Protein AF-A0A9D0BVN3-F1 (afdb_monomer_lite)

pLDDT: mean 89.33, std 8.72, range [52.81, 98.25]

Structure (mmCIF, N/CA/C/O backbone):
data_AF-A0A9D0BVN3-F1
#
_entry.id   AF-A0A9D0BVN3-F1
#
loop_
_atom_site.group_PDB
_atom_site.id
_atom_site.type_symbol
_atom_site.label_atom_id
_atom_site.label_alt_id
_atom_site.label_comp_id
_atom_site.label_asym_id
_atom_site.label_entity_id
_atom_site.label_seq_id
_atom_site.pdbx_PDB_ins_code
_atom_site.Cartn_x
_atom_site.Cartn_y
_atom_site.Cartn_z
_atom_site.occupancy
_atom_site.B_iso_or_equiv
_atom_site.auth_seq_id
_atom_site.auth_comp_id
_atom_site.auth_asym_id
_atom_site.auth_atom_id
_atom_site.pdbx_PDB_model_num
ATOM 1 N N . GLU A 1 1 ? -10.740 9.470 85.376 1.00 55.94 1 GLU A N 1
ATOM 2 C CA . GLU A 1 1 ? -10.694 10.191 84.085 1.00 55.94 1 GLU A CA 1
ATOM 3 C C . GLU A 1 1 ? -10.898 9.309 82.845 1.00 55.94 1 GLU A C 1
ATOM 5 O O . GLU A 1 1 ? -11.065 9.858 81.777 1.00 55.94 1 GLU A O 1
ATOM 10 N N . ASN A 1 2 ? -11.016 7.975 82.937 1.00 61.19 2 ASN A N 1
ATOM 11 C CA . ASN A 1 2 ? -10.852 7.119 81.746 1.00 61.19 2 ASN A CA 1
ATOM 12 C C . ASN A 1 2 ? -12.134 6.537 81.105 1.00 61.19 2 ASN A C 1
ATOM 14 O O . ASN A 1 2 ? -12.046 5.834 80.106 1.00 61.19 2 ASN A O 1
ATOM 18 N N . THR A 1 3 ? -13.324 6.759 81.672 1.00 63.78 3 THR A N 1
ATOM 19 C CA . THR A 1 3 ? -14.572 6.133 81.178 1.00 63.78 3 THR A CA 1
ATOM 20 C C . THR A 1 3 ? -15.315 6.996 80.159 1.00 63.78 3 THR A C 1
ATOM 22 O O . THR A 1 3 ? -15.829 6.462 79.182 1.00 63.78 3 THR A O 1
ATOM 25 N N . ASN A 1 4 ? -15.337 8.320 80.347 1.00 66.75 4 ASN A N 1
ATOM 26 C CA . ASN A 1 4 ? -15.983 9.238 79.403 1.00 66.75 4 ASN A CA 1
ATOM 27 C C . ASN A 1 4 ? -15.205 9.337 78.084 1.00 66.75 4 ASN A C 1
ATOM 29 O O . ASN A 1 4 ? -15.821 9.262 77.028 1.00 66.75 4 ASN A O 1
ATOM 33 N N . GLU A 1 5 ? -13.869 9.391 78.130 1.00 69.62 5 GLU A N 1
ATOM 34 C CA . GLU A 1 5 ? -13.033 9.377 76.918 1.00 69.62 5 GLU A CA 1
ATOM 35 C C . GLU A 1 5 ? -13.190 8.076 76.112 1.00 69.62 5 GLU A C 1
ATOM 37 O O . GLU A 1 5 ? -13.206 8.104 74.882 1.00 69.62 5 GLU A O 1
ATOM 42 N N . LEU A 1 6 ? -13.354 6.925 76.781 1.00 71.62 6 LEU A N 1
ATOM 43 C CA . LEU A 1 6 ? -13.579 5.641 76.106 1.00 71.62 6 LEU A CA 1
ATOM 44 C C . LEU A 1 6 ? -14.936 5.598 75.386 1.00 71.62 6 LEU A C 1
ATOM 46 O O . LEU A 1 6 ? -15.025 5.087 74.271 1.00 71.62 6 LEU A O 1
ATOM 50 N N . ILE A 1 7 ? -15.982 6.138 76.021 1.00 76.75 7 ILE A N 1
ATOM 51 C CA . ILE A 1 7 ? -17.339 6.211 75.461 1.00 76.75 7 ILE A CA 1
ATOM 52 C C . ILE A 1 7 ? -17.384 7.186 74.281 1.00 76.75 7 ILE A C 1
ATOM 54 O O . ILE A 1 7 ? -17.966 6.860 73.248 1.00 76.75 7 ILE A O 1
ATOM 58 N N . GLU A 1 8 ? -16.745 8.352 74.396 1.00 77.06 8 GLU A N 1
ATOM 59 C CA . GLU A 1 8 ? -16.645 9.315 73.293 1.00 77.06 8 GLU A CA 1
ATOM 60 C C . GLU A 1 8 ? -15.893 8.728 72.095 1.00 77.06 8 GLU A C 1
ATOM 62 O O . GLU A 1 8 ? -16.313 8.908 70.951 1.00 77.06 8 GLU A O 1
ATOM 67 N N . LYS A 1 9 ? -14.826 7.962 72.346 1.00 78.44 9 LYS A N 1
ATOM 68 C CA . LYS A 1 9 ? -14.052 7.299 71.293 1.00 78.44 9 LYS A CA 1
ATOM 69 C C . LYS A 1 9 ? -14.838 6.184 70.591 1.00 78.44 9 LYS A C 1
ATOM 71 O O . LYS A 1 9 ? -14.806 6.124 69.365 1.00 78.44 9 LYS A O 1
ATOM 76 N N . ASP A 1 10 ? -15.575 5.347 71.330 1.00 83.81 10 ASP A N 1
ATOM 77 C CA . ASP A 1 10 ? -16.449 4.302 70.754 1.00 83.81 10 ASP A CA 1
ATOM 78 C C . ASP A 1 10 ? -17.609 4.909 69.944 1.00 83.81 10 ASP A C 1
ATOM 80 O O . ASP A 1 10 ? -17.943 4.437 68.855 1.00 83.81 10 ASP A O 1
ATOM 84 N N . LEU A 1 11 ? -18.193 6.007 70.435 1.00 81.50 11 LEU A N 1
ATOM 85 C CA . LEU A 1 11 ? -19.254 6.732 69.736 1.00 81.50 11 LEU A CA 1
ATOM 86 C C . LEU A 1 11 ? -18.743 7.372 68.436 1.00 81.50 11 LEU A C 1
ATOM 88 O O . LEU A 1 11 ? -19.403 7.263 67.401 1.00 81.50 11 LEU A O 1
ATOM 92 N N . ALA A 1 12 ? -17.562 7.996 68.470 1.00 83.50 12 ALA A N 1
ATOM 93 C CA . ALA A 1 12 ? -16.921 8.580 67.293 1.00 83.50 12 ALA A CA 1
ATOM 94 C C . ALA A 1 12 ? -16.565 7.515 66.244 1.00 83.50 12 ALA A C 1
ATOM 96 O O . ALA A 1 12 ? -16.761 7.733 65.048 1.00 83.50 12 ALA A O 1
ATOM 97 N N . GLN A 1 13 ? -16.094 6.344 66.682 1.00 86.94 13 GLN A N 1
ATOM 98 C CA . GLN A 1 13 ? -15.769 5.228 65.796 1.00 86.94 13 GLN A CA 1
ATOM 99 C C . GLN A 1 13 ? -17.027 4.660 65.119 1.00 86.94 13 GLN A C 1
ATOM 101 O O . GLN A 1 13 ? -17.047 4.509 63.898 1.00 86.94 13 GLN A O 1
ATOM 106 N N . LYS A 1 14 ? -18.122 4.462 65.866 1.00 89.19 14 LYS A N 1
ATOM 107 C CA . LYS A 1 14 ? -19.423 4.070 65.291 1.00 89.19 14 LYS A CA 1
ATOM 108 C C . LYS A 1 14 ? -19.981 5.112 64.324 1.00 89.19 14 LYS A C 1
ATOM 110 O O . LYS A 1 14 ? -20.512 4.747 63.279 1.00 89.19 14 LYS A O 1
ATOM 115 N N . GLN A 1 15 ? -19.852 6.404 64.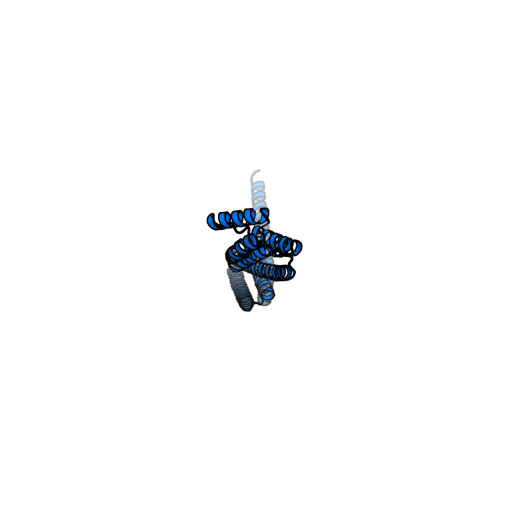634 1.00 83.88 15 GLN A N 1
ATOM 116 C CA . GLN A 1 15 ? -20.246 7.469 63.706 1.00 83.88 15 GLN A CA 1
ATOM 117 C C . GLN A 1 15 ? -19.427 7.426 62.412 1.00 83.88 15 GLN A C 1
ATOM 119 O O . GLN A 1 15 ? -20.004 7.537 61.332 1.00 83.88 15 GLN A O 1
ATOM 124 N N . GLN A 1 16 ? -18.109 7.225 62.495 1.00 85.19 16 GLN A N 1
ATOM 125 C CA . GLN A 1 16 ? -17.261 7.075 61.310 1.00 85.19 16 GLN A CA 1
ATOM 126 C C . GLN A 1 16 ? -17.648 5.854 60.471 1.00 85.19 16 GLN A C 1
ATOM 128 O O . GLN A 1 16 ? -17.709 5.960 59.247 1.00 85.19 16 GLN A O 1
ATOM 133 N N . GLU A 1 17 ? -17.953 4.719 61.101 1.00 90.12 17 GLU A N 1
ATOM 134 C CA . GLU A 1 17 ? -18.403 3.512 60.400 1.00 90.12 17 GLU A CA 1
ATOM 135 C C . GLU A 1 17 ? -19.742 3.714 59.682 1.00 90.12 17 GLU A C 1
ATOM 137 O O . GLU A 1 17 ? -19.888 3.307 58.529 1.00 90.12 17 GLU A O 1
ATOM 142 N N . GLU A 1 18 ? -20.716 4.368 60.317 1.00 88.69 18 GLU A N 1
ATOM 143 C CA . GLU A 1 18 ? -22.012 4.651 59.690 1.00 88.69 18 GLU A CA 1
ATOM 144 C C . GLU A 1 18 ? -21.895 5.671 58.548 1.00 88.69 18 GLU A C 1
ATOM 146 O O . GLU A 1 18 ? -22.506 5.483 57.494 1.00 88.69 18 GLU A O 1
ATOM 151 N N . ILE A 1 19 ? -21.051 6.701 58.696 1.00 87.88 19 ILE A N 1
ATOM 152 C CA . ILE A 1 19 ? -20.736 7.635 57.604 1.00 87.88 19 ILE A CA 1
ATOM 153 C C . ILE A 1 19 ? -20.070 6.885 56.446 1.00 87.88 19 ILE A C 1
ATOM 155 O O . ILE A 1 19 ? -20.483 7.051 55.300 1.00 87.88 19 ILE A O 1
ATOM 159 N N . ALA A 1 20 ? -19.091 6.020 56.722 1.00 88.19 20 ALA A N 1
ATOM 160 C CA . ALA A 1 20 ? -18.417 5.228 55.695 1.00 88.19 20 ALA A CA 1
ATOM 161 C C . ALA A 1 20 ? -19.388 4.285 54.965 1.00 88.19 20 ALA A C 1
ATOM 163 O O . ALA A 1 20 ? -19.349 4.197 53.739 1.00 88.19 20 ALA A O 1
ATOM 164 N N . LYS A 1 21 ? -20.308 3.627 55.682 1.00 90.44 21 LYS A N 1
ATOM 165 C CA . LYS A 1 21 ? -21.367 2.806 55.070 1.00 90.44 21 LYS A CA 1
ATOM 166 C C . LYS A 1 21 ? -22.300 3.635 54.191 1.00 90.44 21 LYS A C 1
ATOM 168 O O . LYS A 1 21 ? -22.628 3.199 53.089 1.00 90.44 21 LYS A O 1
ATOM 173 N N . ALA A 1 22 ? -22.726 4.810 54.654 1.00 86.94 22 ALA A N 1
ATOM 174 C CA . ALA A 1 22 ? -23.598 5.696 53.887 1.00 86.94 22 ALA A CA 1
ATOM 175 C C . ALA A 1 22 ? -22.911 6.195 52.605 1.00 86.94 22 ALA A C 1
ATOM 177 O O . ALA A 1 22 ? -23.507 6.132 51.531 1.00 86.94 22 ALA A O 1
ATOM 178 N N . VAL A 1 23 ? -21.644 6.610 52.704 1.00 87.69 23 VAL A N 1
ATOM 179 C CA . VAL A 1 23 ? -20.820 7.026 51.560 1.00 87.69 23 VAL A CA 1
ATOM 180 C C . VAL A 1 23 ? -20.624 5.872 50.578 1.00 87.69 23 VAL A C 1
ATOM 182 O O . VAL A 1 23 ? -20.841 6.055 49.384 1.00 87.69 23 VAL A O 1
ATOM 185 N N . ASN A 1 24 ? -20.290 4.673 51.062 1.00 87.50 24 ASN A N 1
ATOM 186 C CA . ASN A 1 24 ? -20.122 3.496 50.208 1.00 87.50 24 ASN A CA 1
ATOM 187 C C . ASN A 1 24 ? -21.417 3.127 49.480 1.00 87.50 24 ASN A C 1
ATOM 189 O O . ASN A 1 24 ? -21.384 2.848 48.287 1.00 87.50 24 ASN A O 1
ATOM 193 N N . LYS A 1 25 ? -22.563 3.173 50.164 1.00 88.69 25 LYS A N 1
ATOM 194 C CA . LYS A 1 25 ? -23.867 2.881 49.558 1.00 88.69 25 LYS A CA 1
ATOM 195 C C . LYS A 1 25 ? -24.239 3.889 48.467 1.00 88.69 25 LYS A C 1
ATOM 197 O O . LYS A 1 25 ? -24.783 3.498 47.435 1.00 88.69 25 LYS A O 1
ATOM 202 N N . GLU A 1 26 ? -23.966 5.174 48.685 1.00 88.31 26 GLU A N 1
ATOM 203 C CA . GLU A 1 26 ? -24.224 6.196 47.665 1.00 88.31 26 GLU A CA 1
ATOM 204 C C . GLU A 1 26 ? -23.271 6.035 46.475 1.00 88.31 26 GLU A C 1
ATOM 206 O O . GLU A 1 26 ? -23.715 6.043 45.329 1.00 88.31 26 GLU A O 1
ATOM 211 N N . LEU A 1 27 ? -21.990 5.761 46.740 1.00 86.00 27 LEU A N 1
ATOM 212 C CA . LEU A 1 27 ? -20.991 5.477 45.713 1.00 86.00 27 LEU A CA 1
ATOM 213 C C . LEU A 1 27 ? -21.352 4.233 44.885 1.00 86.00 27 LEU A C 1
ATOM 215 O O . LEU A 1 27 ? -21.207 4.233 43.666 1.00 86.00 27 LEU A O 1
ATOM 219 N N . GLU A 1 28 ? -21.857 3.171 45.514 1.00 87.00 28 GLU A N 1
ATOM 220 C CA . GLU A 1 28 ? -22.360 1.978 44.822 1.00 87.00 28 GLU A CA 1
ATOM 221 C C . GLU A 1 28 ? -23.530 2.311 43.894 1.00 87.00 28 GLU A C 1
ATOM 223 O O . GLU A 1 28 ? -23.568 1.846 42.753 1.00 87.00 28 GLU A O 1
ATOM 228 N N . LYS A 1 29 ? -24.472 3.138 44.353 1.00 88.94 29 LYS A N 1
ATOM 229 C CA . LYS A 1 29 ? -25.629 3.561 43.560 1.00 88.94 29 LYS A CA 1
ATOM 230 C C . LYS A 1 29 ? -25.217 4.442 42.380 1.00 88.94 29 LYS A C 1
ATOM 232 O O . LYS A 1 29 ? -25.736 4.270 41.272 1.00 88.94 29 LYS A O 1
ATOM 237 N N . GLU A 1 30 ? -24.277 5.356 42.593 1.00 90.06 30 GLU A N 1
ATOM 238 C CA . GLU A 1 30 ? -23.702 6.187 41.537 1.00 90.06 30 GLU A CA 1
ATOM 239 C C . GLU A 1 30 ? -22.965 5.320 40.508 1.00 90.06 30 GLU A C 1
ATOM 241 O O . GLU A 1 30 ? -23.246 5.411 39.312 1.00 90.06 30 GLU A O 1
ATOM 246 N N . ASN A 1 31 ? -22.126 4.386 40.967 1.00 88.88 31 ASN A N 1
ATOM 247 C CA . ASN A 1 31 ? -21.421 3.432 40.111 1.00 88.88 31 ASN A CA 1
ATOM 248 C C . ASN A 1 31 ? -22.386 2.556 39.302 1.00 88.88 31 ASN A C 1
ATOM 250 O O . ASN A 1 31 ? -22.169 2.357 38.108 1.00 88.88 31 ASN A O 1
ATOM 254 N N . GLN A 1 32 ? -23.473 2.068 39.909 1.00 90.62 32 GLN A N 1
ATOM 255 C CA . GLN A 1 32 ? -24.515 1.312 39.207 1.00 90.62 32 GLN A CA 1
ATOM 256 C C . GLN A 1 32 ? -25.223 2.158 38.147 1.00 90.62 32 GLN A C 1
ATOM 258 O O . GLN A 1 32 ? -25.480 1.676 37.043 1.00 90.62 32 GLN A O 1
ATOM 263 N N . THR A 1 33 ? -25.531 3.415 38.466 1.00 93.19 33 THR A N 1
ATOM 264 C CA . THR A 1 33 ? -26.204 4.336 37.540 1.00 93.19 33 THR A CA 1
ATOM 265 C C . THR A 1 33 ? -25.302 4.665 36.354 1.00 93.19 33 THR A C 1
ATOM 267 O O . THR A 1 33 ? -25.739 4.579 35.207 1.00 93.19 33 THR A O 1
ATOM 270 N N . TYR A 1 34 ? -24.030 4.965 36.621 1.00 93.75 34 TYR A N 1
ATOM 271 C CA . TYR A 1 34 ? -23.010 5.211 35.607 1.00 93.75 34 TYR A CA 1
ATOM 272 C C . TYR A 1 34 ? -22.809 3.984 34.713 1.00 93.75 34 TYR A C 1
ATOM 274 O O . TYR A 1 34 ? -22.917 4.078 33.492 1.00 93.75 34 TYR A O 1
ATOM 282 N N . MET A 1 35 ? -22.594 2.813 35.319 1.00 95.12 35 MET A N 1
ATOM 283 C CA . MET A 1 35 ? -22.445 1.545 34.604 1.00 95.12 35 MET A CA 1
ATOM 284 C C . MET A 1 35 ? -2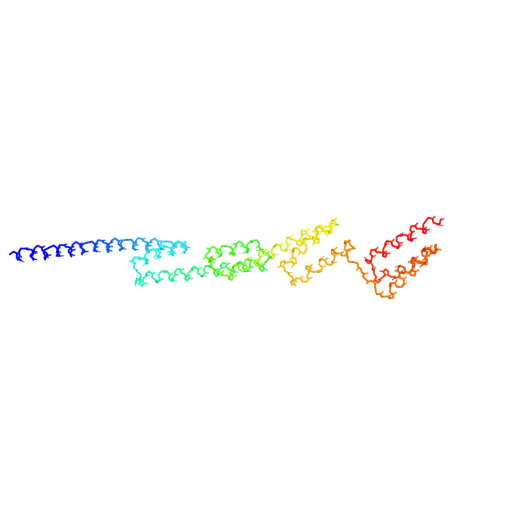3.644 1.290 33.685 1.00 95.12 35 MET A C 1
ATOM 286 O O . MET A 1 35 ? -23.454 0.979 32.512 1.00 95.12 35 MET A O 1
ATOM 290 N N . LYS A 1 36 ? -24.874 1.446 34.192 1.00 95.75 36 LYS A N 1
ATOM 291 C CA . LYS A 1 36 ? -26.091 1.232 33.403 1.00 95.75 36 LYS A CA 1
ATOM 292 C C . LYS A 1 36 ? -26.194 2.213 32.235 1.00 95.75 36 LYS A C 1
ATOM 294 O O . LYS A 1 36 ? -26.446 1.786 31.115 1.00 95.75 36 LYS A O 1
ATOM 299 N N . LEU A 1 37 ? -25.954 3.502 32.476 1.00 96.50 37 LEU A N 1
ATOM 300 C CA . LEU A 1 37 ? -25.991 4.533 31.437 1.00 96.50 37 LEU A CA 1
ATOM 301 C C . LEU A 1 37 ? -25.036 4.213 30.279 1.00 96.50 37 LEU A C 1
ATOM 303 O O . LEU A 1 37 ? -25.434 4.266 29.116 1.00 96.50 37 LEU A O 1
ATOM 307 N N . HIS A 1 38 ? -23.785 3.887 30.600 1.00 97.75 38 HIS A N 1
ATOM 308 C CA . HIS A 1 38 ? -22.763 3.575 29.604 1.00 97.75 38 HIS A CA 1
ATOM 309 C C . HIS A 1 38 ? -23.035 2.234 28.905 1.00 97.75 38 HIS A C 1
ATOM 311 O O . HIS A 1 38 ? -22.886 2.125 27.691 1.00 97.75 38 HIS A O 1
ATOM 317 N N . PHE A 1 39 ? -23.557 1.236 29.621 1.00 97.88 39 PHE A N 1
ATOM 318 C CA . PHE A 1 39 ? -23.985 -0.022 29.011 1.00 97.88 39 PHE A CA 1
ATOM 319 C C . PHE A 1 39 ? -25.139 0.167 28.009 1.00 97.88 39 PHE A C 1
ATOM 321 O O . PHE A 1 39 ? -25.106 -0.385 26.904 1.00 97.88 39 PHE A O 1
ATOM 328 N N . ASP A 1 40 ? -26.135 0.986 28.352 1.00 97.69 40 ASP A N 1
ATOM 329 C CA . ASP A 1 40 ? -27.275 1.282 27.480 1.00 97.69 40 ASP A CA 1
ATOM 330 C C . ASP A 1 40 ? -26.826 2.065 26.228 1.00 97.69 40 ASP A C 1
ATOM 332 O O . ASP A 1 40 ? -27.239 1.746 25.107 1.00 97.69 40 ASP A O 1
ATOM 336 N N . LYS A 1 41 ? -25.912 3.036 26.382 1.00 98.19 41 LYS A N 1
ATOM 337 C CA . LYS A 1 41 ? -25.292 3.756 25.253 1.00 98.19 41 LYS A CA 1
ATOM 338 C C . LYS A 1 41 ? -24.482 2.834 24.346 1.00 98.19 41 LYS A C 1
ATOM 340 O O . LYS A 1 41 ? -24.663 2.876 23.129 1.00 98.19 41 LYS A O 1
ATOM 345 N N . GLY A 1 42 ? -23.633 1.979 24.918 1.00 97.94 42 GLY A N 1
ATOM 346 C CA . GLY A 1 42 ? -22.855 1.002 24.157 1.00 97.94 42 GLY A CA 1
ATOM 347 C C . GLY A 1 42 ? -23.756 0.068 23.353 1.00 97.94 42 GLY A C 1
ATOM 348 O O . GLY A 1 42 ? -23.523 -0.169 22.167 1.00 97.94 42 GLY A O 1
ATOM 349 N N . THR A 1 43 ? -24.867 -0.367 23.951 1.00 97.81 43 THR A N 1
ATOM 350 C CA . THR A 1 43 ? -25.884 -1.183 23.275 1.00 97.81 43 THR A CA 1
ATOM 351 C C . THR A 1 43 ? -26.529 -0.439 22.103 1.00 97.81 43 THR A C 1
ATOM 353 O O . THR A 1 43 ? -26.699 -1.017 21.027 1.00 97.81 43 THR A O 1
ATOM 356 N N . LEU A 1 44 ? -26.838 0.852 22.262 1.00 98.00 44 LEU A N 1
ATOM 357 C CA . LEU A 1 44 ? -27.384 1.683 21.186 1.00 98.00 44 LEU A CA 1
ATOM 358 C C . LEU A 1 44 ? -26.396 1.837 20.018 1.00 98.00 44 LEU A C 1
ATOM 360 O O . LEU A 1 44 ? -26.787 1.707 18.857 1.00 98.00 44 LEU A O 1
ATOM 364 N N . PHE A 1 45 ? -25.116 2.082 20.302 1.00 98.06 45 PHE A N 1
ATOM 365 C CA . PHE A 1 45 ? -24.080 2.155 19.268 1.00 98.06 45 PHE A CA 1
ATOM 366 C C . PHE A 1 45 ? -23.878 0.812 18.561 1.00 98.06 45 PHE A C 1
ATOM 368 O O . PHE A 1 45 ? -23.793 0.762 17.331 1.00 98.06 45 PHE A O 1
ATOM 375 N N . LEU A 1 46 ? -23.910 -0.293 19.308 1.00 96.69 46 LEU A N 1
ATOM 376 C CA . LEU A 1 46 ? -23.812 -1.645 18.763 1.00 96.69 46 LEU A CA 1
ATOM 377 C C . LEU A 1 46 ? -24.976 -1.976 17.812 1.00 96.69 46 LEU A C 1
ATOM 379 O O . LEU A 1 46 ? -24.783 -2.649 16.793 1.00 96.69 46 LEU A O 1
ATOM 383 N N . GLN A 1 47 ? -26.187 -1.500 18.114 1.00 95.81 47 GLN A N 1
ATOM 384 C CA . GLN A 1 47 ? -27.347 -1.624 17.223 1.00 95.81 47 GLN A CA 1
ATOM 385 C C . GLN A 1 47 ? -27.175 -0.809 15.935 1.00 95.81 47 GLN A C 1
ATOM 387 O O . GLN A 1 47 ? -27.597 -1.253 14.869 1.00 95.81 47 GLN A O 1
ATOM 392 N N . LYS A 1 48 ? -26.497 0.341 16.009 1.00 96.19 48 LYS A N 1
ATOM 393 C CA . LYS A 1 48 ? -26.170 1.197 14.858 1.00 96.19 48 LYS A CA 1
ATOM 394 C C . LYS A 1 48 ? -24.936 0.745 14.064 1.00 96.19 48 LYS A C 1
ATOM 396 O O . LYS A 1 48 ? -24.569 1.416 13.106 1.00 96.19 48 LYS A O 1
ATOM 401 N N . ASN A 1 49 ? -24.303 -0.376 14.429 1.00 93.88 49 ASN A N 1
ATOM 402 C CA . ASN A 1 49 ? -23.010 -0.834 13.887 1.00 93.88 49 ASN A CA 1
ATOM 403 C C . ASN A 1 49 ? -21.844 0.150 14.115 1.00 93.88 49 ASN A C 1
ATOM 405 O O . ASN A 1 49 ? -20.833 0.088 13.420 1.00 93.88 49 ASN A O 1
ATOM 409 N N . GLN A 1 50 ? -21.961 1.048 15.093 1.00 95.12 50 GLN A N 1
ATOM 410 C CA . GLN A 1 50 ? -20.885 1.947 15.506 1.00 95.12 50 GLN A CA 1
ATOM 411 C C . GLN A 1 50 ? -20.006 1.227 16.532 1.00 95.12 50 GLN A C 1
ATOM 413 O O . GLN A 1 50 ? -20.093 1.468 17.732 1.00 95.12 50 GLN A O 1
ATOM 418 N N . PHE A 1 51 ? -19.221 0.253 16.070 1.00 95.31 51 PHE A N 1
ATOM 419 C CA . PHE A 1 51 ? -18.531 -0.684 16.961 1.00 95.31 51 PHE A CA 1
ATOM 420 C C . PHE A 1 51 ? -17.466 -0.025 17.842 1.00 95.31 51 PHE A C 1
ATOM 422 O O . PHE A 1 51 ? -17.355 -0.381 19.009 1.00 95.31 51 PHE A O 1
ATOM 429 N N . THR A 1 52 ? -16.716 0.948 17.321 1.00 93.94 52 THR A N 1
ATOM 430 C CA . THR A 1 52 ? -15.707 1.689 18.096 1.00 93.94 52 THR A CA 1
ATOM 431 C C . THR A 1 52 ? -16.350 2.462 19.244 1.00 93.94 52 THR A C 1
ATOM 433 O O . THR A 1 52 ? -15.925 2.326 20.387 1.00 93.94 52 THR A O 1
ATOM 436 N N . ASP A 1 53 ? -17.429 3.194 18.957 1.00 96.25 53 ASP A N 1
ATOM 437 C CA . ASP A 1 53 ? -18.182 3.956 19.959 1.00 96.25 53 ASP A CA 1
ATOM 438 C C . ASP A 1 53 ? -18.816 3.014 20.994 1.00 96.25 53 ASP A C 1
ATOM 440 O O . ASP A 1 53 ? -18.769 3.270 22.197 1.00 96.25 53 ASP A O 1
ATOM 444 N N . ALA A 1 54 ? -19.346 1.873 20.540 1.00 97.81 54 ALA A N 1
ATOM 445 C CA . ALA A 1 54 ? -19.892 0.846 21.420 1.00 97.81 54 ALA A CA 1
ATOM 446 C C . ALA A 1 54 ? -18.835 0.288 22.384 1.00 97.81 54 ALA A C 1
ATOM 448 O O . ALA A 1 54 ? -19.101 0.181 23.579 1.00 97.81 54 ALA A O 1
ATOM 449 N N . LEU A 1 55 ? -17.634 -0.037 21.889 1.00 97.00 55 LEU A N 1
ATOM 450 C CA . LEU A 1 55 ? -16.531 -0.531 22.718 1.00 97.00 55 LEU A CA 1
ATOM 451 C C . LEU A 1 55 ? -16.078 0.507 23.744 1.00 97.00 55 LEU A C 1
ATOM 453 O O . LEU A 1 55 ? -15.816 0.139 24.886 1.00 97.00 55 LEU A O 1
ATOM 457 N N . VAL A 1 56 ? -16.012 1.789 23.372 1.00 97.38 56 VAL A N 1
ATOM 458 C CA . VAL A 1 56 ? -15.688 2.872 24.314 1.00 97.38 56 VAL A CA 1
ATOM 459 C C . VAL A 1 56 ? -16.697 2.897 25.462 1.00 97.38 56 VAL A C 1
ATOM 461 O O . VAL A 1 56 ? -16.310 2.820 26.625 1.00 97.38 56 VAL A O 1
ATOM 464 N N . GLU A 1 57 ? -17.991 2.930 25.150 1.00 98.25 57 GLU A N 1
ATOM 465 C CA . GLU A 1 57 ? -19.053 2.973 26.160 1.00 98.25 57 GLU A CA 1
ATOM 466 C C . GLU A 1 57 ? -19.091 1.701 27.028 1.00 98.25 57 GLU A C 1
ATOM 468 O O . GLU A 1 57 ? -19.236 1.780 28.248 1.00 98.25 57 GLU A O 1
ATOM 473 N N . PHE A 1 58 ? -18.885 0.516 26.444 1.00 98.12 58 PHE A N 1
ATOM 474 C CA . PHE A 1 58 ? -18.803 -0.718 27.227 1.00 98.12 58 PHE A CA 1
ATOM 475 C C . PHE A 1 58 ? -17.572 -0.768 28.136 1.00 98.12 58 PHE A C 1
ATOM 477 O O . PHE A 1 58 ? -17.685 -1.258 29.260 1.00 98.12 58 PHE A O 1
ATOM 484 N N . ASN A 1 59 ? -16.425 -0.240 27.704 1.00 96.94 59 ASN A N 1
ATOM 485 C CA . ASN A 1 59 ? -15.234 -0.147 28.547 1.00 96.94 59 ASN A CA 1
ATOM 486 C C . ASN A 1 59 ? -15.450 0.814 29.725 1.00 96.94 59 ASN A C 1
ATOM 488 O O . ASN A 1 59 ? -15.124 0.454 30.853 1.00 96.94 59 ASN A O 1
ATOM 492 N N . LEU A 1 60 ? -16.101 1.964 29.509 1.00 96.88 60 LEU A N 1
ATOM 493 C CA . LEU A 1 60 ? -16.495 2.873 30.597 1.00 96.88 60 LEU A CA 1
ATOM 494 C C . LEU A 1 60 ? -17.437 2.191 31.603 1.00 96.88 60 LEU A C 1
ATOM 496 O O . LEU A 1 60 ? -17.297 2.357 32.816 1.00 96.88 60 LEU A O 1
ATOM 500 N N . ALA A 1 61 ? -18.382 1.374 31.126 1.00 96.00 61 ALA A N 1
ATOM 501 C CA . ALA A 1 61 ? -19.232 0.577 32.009 1.00 96.00 61 ALA A CA 1
ATOM 502 C C . ALA A 1 61 ? -18.425 -0.491 32.775 1.00 96.00 61 ALA A C 1
ATOM 504 O O . ALA A 1 61 ? -18.672 -0.723 33.963 1.00 96.00 61 ALA A O 1
ATOM 505 N N . LEU A 1 62 ? -17.447 -1.125 32.118 1.00 96.06 62 LEU A N 1
ATOM 506 C CA . LEU A 1 62 ? -16.583 -2.144 32.713 1.00 96.06 62 LEU A CA 1
ATOM 507 C C . LEU A 1 62 ? -15.678 -1.567 33.809 1.00 96.06 62 LEU A C 1
ATOM 509 O O . LEU A 1 62 ? -15.457 -2.246 34.807 1.00 96.06 62 LEU A O 1
ATOM 513 N N . GLU A 1 63 ? -15.211 -0.321 33.682 1.00 93.94 63 GLU A N 1
ATOM 514 C CA . GLU A 1 63 ? -14.407 0.359 34.712 1.00 93.94 63 GLU A CA 1
ATOM 515 C C . GLU A 1 63 ? -15.121 0.427 36.069 1.00 93.94 63 GLU A C 1
ATOM 517 O O . GLU A 1 63 ? -14.485 0.296 37.115 1.00 93.94 63 GLU A O 1
ATOM 522 N N . ARG A 1 64 ? -16.453 0.582 36.072 1.00 92.00 64 ARG A N 1
ATOM 523 C CA . ARG A 1 64 ? -17.262 0.585 37.306 1.00 92.00 64 ARG A CA 1
ATOM 524 C C . ARG A 1 64 ? -17.652 -0.808 37.785 1.00 92.00 64 ARG A C 1
ATOM 526 O O . ARG A 1 64 ? -17.949 -0.975 38.965 1.00 92.00 64 ARG A O 1
ATOM 533 N N . ALA A 1 65 ? -17.648 -1.803 36.900 1.00 90.56 65 ALA A N 1
ATOM 534 C CA . ALA A 1 65 ? -17.985 -3.185 37.231 1.00 90.56 65 ALA A CA 1
ATOM 535 C C . ALA A 1 65 ? -17.065 -4.208 36.522 1.00 90.56 65 ALA A C 1
ATOM 537 O O . ALA A 1 65 ? -17.541 -4.982 35.683 1.00 90.56 65 ALA A O 1
ATOM 538 N N . PRO A 1 66 ? -15.768 -4.310 36.895 1.00 91.00 66 PRO A N 1
ATOM 539 C CA . PRO A 1 66 ? -14.785 -5.147 36.184 1.00 91.00 66 PRO A CA 1
ATOM 540 C C . PRO A 1 66 ? -15.102 -6.651 36.203 1.00 91.00 66 PRO A C 1
ATOM 542 O O . PRO A 1 66 ? -14.600 -7.434 35.391 1.00 91.00 66 PRO A O 1
ATOM 545 N N . GLY A 1 67 ? -15.927 -7.079 37.161 1.00 90.06 67 GLY A N 1
ATOM 546 C CA . GLY A 1 67 ? -16.386 -8.457 37.316 1.00 90.06 67 GLY A CA 1
ATOM 547 C C . GLY A 1 67 ? -17.631 -8.811 36.502 1.00 90.06 67 GLY A C 1
ATOM 548 O O . GLY A 1 67 ? -17.984 -9.984 36.471 1.00 90.06 67 GLY A O 1
ATOM 549 N N . SER A 1 68 ? -18.294 -7.846 35.853 1.00 93.81 68 SER A N 1
ATOM 550 C CA . SER A 1 68 ? -19.590 -8.065 35.198 1.00 93.81 68 SER A CA 1
ATOM 551 C C . SER A 1 68 ? -19.471 -8.987 33.973 1.00 93.81 68 SER A C 1
ATOM 553 O O . SER A 1 68 ? -18.875 -8.587 32.967 1.00 93.81 68 SER A O 1
ATOM 555 N N . PRO A 1 69 ? -20.065 -10.199 33.994 1.00 95.31 69 PRO A N 1
ATOM 556 C CA . PRO A 1 69 ? -20.031 -11.105 32.845 1.00 95.31 69 PRO A CA 1
ATOM 557 C C . PRO A 1 69 ? -20.803 -10.547 31.647 1.00 95.31 69 PRO A C 1
ATOM 559 O O . PRO A 1 69 ? -20.419 -10.766 30.503 1.00 95.31 69 PRO A O 1
ATOM 562 N N . VAL A 1 70 ? -21.870 -9.787 31.912 1.00 95.19 70 VAL A N 1
ATOM 563 C CA . VAL A 1 70 ? -22.738 -9.206 30.879 1.00 95.19 70 VAL A CA 1
ATOM 564 C C . VAL A 1 70 ? -21.980 -8.174 30.044 1.00 95.19 70 VAL A C 1
ATOM 566 O O . VAL A 1 70 ? -22.059 -8.200 28.820 1.00 95.19 70 VAL A O 1
ATOM 569 N N . ILE A 1 71 ? -21.203 -7.298 30.692 1.00 96.00 71 ILE A N 1
ATOM 570 C CA . ILE A 1 71 ? -20.409 -6.277 29.991 1.00 96.00 71 ILE A CA 1
ATOM 571 C C . ILE A 1 71 ? -19.291 -6.942 29.186 1.00 96.00 71 ILE A C 1
ATOM 573 O O . ILE A 1 71 ? -19.078 -6.594 28.028 1.00 96.00 71 ILE A O 1
ATOM 577 N N . LYS A 1 72 ? -18.626 -7.953 29.758 1.00 96.88 72 LYS A N 1
ATOM 578 C CA . LYS A 1 72 ? -17.587 -8.719 29.054 1.00 96.88 72 LYS A CA 1
ATOM 579 C C . LYS A 1 72 ? -18.124 -9.420 27.807 1.00 96.88 72 LYS A C 1
ATOM 581 O O . LYS A 1 72 ? -17.483 -9.348 26.764 1.00 96.88 72 LYS A O 1
ATOM 586 N N . GLU A 1 73 ? -19.298 -10.048 27.880 1.00 97.50 73 GLU A N 1
ATOM 587 C CA . GLU A 1 73 ? -19.900 -10.679 26.697 1.00 97.50 73 GLU A CA 1
ATOM 588 C C . GLU A 1 73 ? -20.351 -9.642 25.658 1.00 97.50 73 GLU A C 1
ATOM 590 O O . GLU A 1 73 ? -20.232 -9.888 24.456 1.00 97.50 73 GLU A O 1
ATOM 595 N N . ALA A 1 74 ? -20.819 -8.464 26.088 1.00 97.31 74 ALA A N 1
ATOM 596 C CA . ALA A 1 74 ? -21.152 -7.367 25.179 1.00 97.31 74 ALA A CA 1
ATOM 597 C C . ALA A 1 74 ? -19.912 -6.847 24.430 1.00 97.31 74 ALA A C 1
ATOM 599 O O . ALA A 1 74 ? -19.969 -6.675 23.209 1.00 97.31 74 ALA A O 1
ATOM 600 N N . ILE A 1 75 ? -18.782 -6.676 25.126 1.00 97.81 75 ILE A N 1
ATOM 601 C CA . ILE A 1 75 ? -17.487 -6.332 24.518 1.00 97.81 75 ILE A CA 1
ATOM 602 C C . ILE A 1 75 ? -17.074 -7.421 23.528 1.00 97.81 75 ILE A C 1
ATOM 604 O O . ILE A 1 75 ? -16.905 -7.124 22.349 1.00 97.81 75 ILE A O 1
ATOM 608 N N . ALA A 1 76 ? -17.033 -8.686 23.956 1.00 97.75 76 ALA A N 1
ATOM 609 C CA . ALA A 1 76 ? -16.626 -9.800 23.100 1.00 97.75 76 ALA A CA 1
ATOM 610 C C . ALA A 1 76 ? -17.512 -9.931 21.847 1.00 97.75 76 ALA A C 1
ATOM 612 O O . ALA A 1 76 ? -17.029 -10.167 20.741 1.00 97.75 76 ALA A O 1
ATOM 613 N N . THR A 1 77 ? -18.825 -9.744 21.985 1.00 96.94 77 THR A N 1
ATOM 614 C CA . THR A 1 77 ? -19.758 -9.739 20.849 1.00 96.94 77 THR A CA 1
ATOM 615 C C . THR A 1 77 ? -19.485 -8.574 19.899 1.00 96.94 77 THR A C 1
ATOM 617 O O . THR A 1 77 ? -19.548 -8.739 18.678 1.00 96.94 77 THR A O 1
ATOM 620 N N . THR A 1 78 ? -19.173 -7.400 20.444 1.00 97.56 78 THR A N 1
ATOM 621 C CA . THR A 1 78 ? -18.847 -6.203 19.664 1.00 97.56 78 THR A CA 1
ATOM 622 C C . THR A 1 78 ? -17.537 -6.384 18.904 1.00 97.56 78 THR A C 1
ATOM 624 O O . THR A 1 78 ? -17.504 -6.123 17.704 1.00 97.56 78 THR A O 1
ATOM 627 N N . GLU A 1 79 ? -16.503 -6.925 19.549 1.00 95.88 79 GLU A N 1
ATOM 628 C CA . GLU A 1 79 ? -15.218 -7.270 18.928 1.00 95.88 79 GLU A CA 1
ATOM 629 C C . GLU A 1 79 ? -15.402 -8.278 17.787 1.00 95.88 79 GLU A C 1
ATOM 631 O O . GLU A 1 79 ? -14.959 -8.027 16.668 1.00 95.88 79 GLU A O 1
ATOM 636 N N . ARG A 1 80 ? -16.156 -9.368 18.005 1.00 96.75 80 ARG A N 1
ATOM 637 C CA . ARG A 1 80 ? -16.453 -10.357 16.948 1.00 96.75 80 ARG A CA 1
ATOM 638 C C . ARG A 1 80 ? -17.124 -9.716 15.726 1.00 96.75 80 ARG A C 1
ATOM 640 O O . ARG A 1 80 ? -16.819 -10.087 14.589 1.00 96.75 80 ARG A O 1
ATOM 647 N N . ARG A 1 81 ? -18.056 -8.776 15.938 1.00 96.12 81 ARG A N 1
ATOM 648 C CA . ARG A 1 81 ? -18.761 -8.065 14.853 1.00 96.12 81 ARG A CA 1
ATOM 649 C C . ARG A 1 81 ? -17.858 -7.060 14.139 1.00 96.12 81 ARG A C 1
ATOM 651 O O . ARG A 1 81 ? -17.893 -7.014 12.910 1.00 96.12 81 ARG A O 1
ATOM 658 N N . LEU A 1 82 ? -17.034 -6.323 14.883 1.00 95.56 82 LEU A N 1
ATOM 659 C CA . LEU A 1 82 ? -16.016 -5.425 14.338 1.00 95.56 82 LEU A CA 1
ATOM 660 C C . LEU A 1 82 ? -15.040 -6.196 13.445 1.00 95.56 82 LEU A C 1
ATOM 662 O O . LEU A 1 82 ? -14.863 -5.850 12.279 1.00 95.56 82 LEU A O 1
ATOM 666 N N . GLU A 1 83 ? -14.484 -7.302 13.939 1.00 94.06 83 GLU A N 1
ATOM 667 C CA . GLU A 1 83 ? -13.594 -8.151 13.148 1.00 94.06 83 GLU A CA 1
ATOM 668 C C . GLU A 1 83 ? -14.271 -8.696 11.886 1.00 94.06 83 GLU A C 1
ATOM 670 O O . GLU A 1 83 ? -13.651 -8.778 10.826 1.00 94.06 83 GLU A O 1
ATOM 675 N N . ALA A 1 84 ? -15.545 -9.092 11.975 1.00 95.56 84 ALA A N 1
ATOM 676 C CA . ALA A 1 84 ? -16.290 -9.559 10.813 1.00 95.56 84 ALA A CA 1
ATOM 677 C C . ALA A 1 84 ? -16.440 -8.450 9.761 1.00 95.56 84 ALA A C 1
ATOM 679 O O . ALA A 1 84 ? -16.245 -8.715 8.574 1.00 95.56 84 ALA A O 1
ATOM 680 N N . GLN A 1 85 ? -16.720 -7.213 10.181 1.00 95.50 85 GLN A N 1
ATOM 681 C CA . GLN A 1 85 ? -16.790 -6.062 9.282 1.00 95.50 85 GLN A CA 1
ATOM 682 C C . GLN A 1 85 ? -15.435 -5.769 8.630 1.00 95.50 85 GLN A C 1
ATOM 684 O O . GLN A 1 85 ? -15.373 -5.607 7.410 1.00 95.50 85 GLN A O 1
ATOM 689 N N . VAL A 1 86 ? -14.348 -5.774 9.408 1.00 95.81 86 VAL A N 1
ATOM 690 C CA . VAL A 1 86 ? -12.983 -5.600 8.886 1.00 95.81 86 VAL A CA 1
ATOM 691 C C . VAL A 1 86 ? -12.673 -6.679 7.849 1.00 95.81 86 VAL A C 1
ATOM 693 O O . VAL A 1 86 ? -12.247 -6.357 6.743 1.00 95.81 86 VAL A O 1
ATOM 696 N N . ARG A 1 87 ? -12.970 -7.955 8.135 1.00 95.44 87 ARG A N 1
ATOM 697 C CA . ARG A 1 87 ? -12.770 -9.060 7.179 1.00 95.44 87 ARG A CA 1
ATOM 698 C C . ARG A 1 87 ? -13.535 -8.851 5.870 1.00 95.44 87 ARG A C 1
ATOM 700 O O . ARG A 1 87 ? -12.981 -9.106 4.800 1.00 95.44 87 ARG A O 1
ATOM 707 N N . VAL A 1 88 ? -14.780 -8.378 5.935 1.00 97.00 88 VAL A N 1
ATOM 708 C CA . VAL A 1 88 ? -15.591 -8.080 4.743 1.00 97.00 88 VAL A CA 1
ATOM 709 C C . VAL A 1 88 ? -14.967 -6.952 3.921 1.00 97.00 88 VAL A C 1
ATOM 711 O O . VAL A 1 88 ? -14.823 -7.099 2.706 1.00 97.00 88 VAL A O 1
ATOM 714 N N . LEU A 1 89 ? -14.552 -5.857 4.564 1.00 96.62 89 LEU A N 1
ATOM 715 C CA . LEU A 1 89 ? -13.901 -4.734 3.885 1.00 96.62 89 LEU A CA 1
ATOM 716 C C . LEU A 1 89 ? -12.576 -5.157 3.245 1.00 96.62 89 LEU A C 1
ATOM 718 O O . LEU A 1 89 ? -12.353 -4.883 2.068 1.00 96.62 89 LEU A O 1
ATOM 722 N N . VAL A 1 90 ? -11.743 -5.914 3.962 1.00 95.19 90 VAL A N 1
ATOM 723 C CA . VAL A 1 90 ? -10.482 -6.448 3.427 1.00 95.19 90 VAL A CA 1
ATOM 724 C C . VAL A 1 90 ? -10.733 -7.341 2.214 1.00 95.19 90 VAL A C 1
ATOM 726 O O . VAL A 1 90 ? -10.089 -7.180 1.177 1.00 95.19 90 VAL A O 1
ATOM 729 N N . SER A 1 91 ? -11.709 -8.249 2.291 1.00 96.12 91 SER A N 1
ATOM 730 C CA . SER A 1 91 ? -12.062 -9.106 1.156 1.00 96.12 91 SER A CA 1
ATOM 731 C C . SER A 1 91 ? -12.563 -8.301 -0.048 1.00 96.12 91 SER A C 1
ATOM 733 O O . SER A 1 91 ? -12.231 -8.637 -1.186 1.00 96.12 91 SER A O 1
ATOM 735 N N . LYS A 1 92 ? -13.352 -7.247 0.183 1.00 96.88 92 LYS A N 1
ATOM 736 C CA . 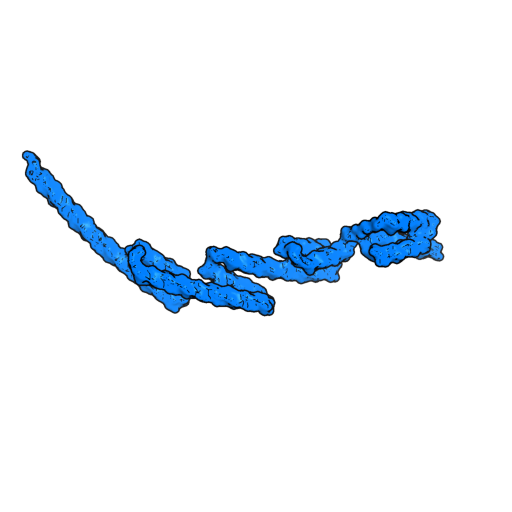LYS A 1 92 ? -13.849 -6.355 -0.872 1.00 96.88 92 LYS A CA 1
ATOM 737 C C . LYS A 1 92 ? -12.705 -5.569 -1.520 1.00 96.88 92 LYS A C 1
ATOM 739 O O . LYS A 1 92 ? -12.605 -5.573 -2.744 1.00 96.88 92 LYS A O 1
ATOM 744 N N . GLY A 1 93 ? -11.817 -4.981 -0.717 1.00 95.00 93 GLY A N 1
ATOM 745 C CA . GLY A 1 93 ? -10.643 -4.248 -1.195 1.00 95.00 93 GLY A CA 1
ATOM 746 C C . GLY A 1 93 ? -9.711 -5.126 -2.033 1.00 95.00 93 GLY A C 1
ATOM 747 O O . GLY A 1 93 ? -9.295 -4.735 -3.121 1.00 95.00 93 GLY A O 1
ATOM 748 N N . ARG A 1 94 ? -9.468 -6.371 -1.600 1.00 92.56 94 ARG A N 1
ATOM 749 C CA . ARG A 1 94 ? -8.697 -7.361 -2.375 1.00 92.56 94 ARG A CA 1
ATOM 750 C C . ARG A 1 94 ? -9.343 -7.711 -3.711 1.00 92.56 94 ARG A C 1
ATOM 752 O O . ARG A 1 94 ? -8.638 -7.861 -4.706 1.00 92.56 94 ARG A O 1
ATOM 759 N N . LYS A 1 95 ? -10.670 -7.841 -3.750 1.00 95.62 95 LYS A N 1
ATOM 760 C CA . LYS A 1 95 ? -11.397 -8.111 -4.995 1.00 95.62 95 LYS A CA 1
ATOM 761 C C . LYS A 1 95 ? -11.277 -6.935 -5.970 1.00 95.62 95 LYS A C 1
ATOM 763 O O . LYS A 1 95 ? -10.894 -7.143 -7.115 1.00 95.62 95 LYS A O 1
ATOM 768 N N . GLN A 1 96 ? -11.508 -5.710 -5.496 1.00 94.50 96 GLN A N 1
ATOM 769 C CA . GLN A 1 96 ? -11.339 -4.492 -6.299 1.00 94.50 96 GLN A CA 1
ATOM 770 C C . GLN A 1 96 ? -9.911 -4.370 -6.841 1.00 94.50 96 GLN A C 1
ATOM 772 O O . GLN A 1 96 ? -9.711 -4.031 -8.004 1.00 94.50 96 GLN A O 1
ATOM 777 N N . P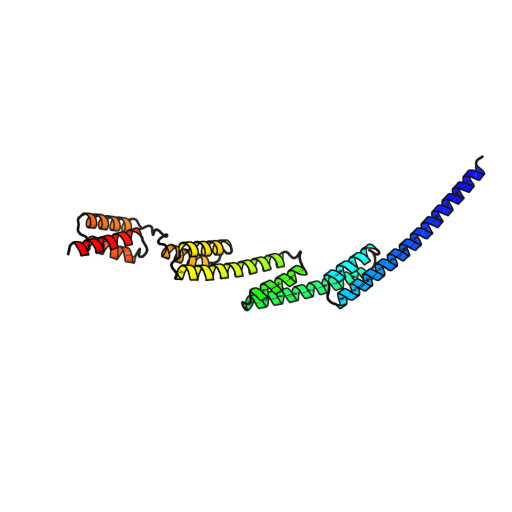HE A 1 97 ? -8.915 -4.728 -6.027 1.00 88.56 97 PHE A N 1
ATOM 778 C CA . PHE A 1 97 ? -7.523 -4.765 -6.453 1.00 88.56 97 PHE A CA 1
ATOM 779 C C . PHE A 1 97 ? -7.280 -5.743 -7.609 1.00 88.56 97 PHE A C 1
ATOM 781 O O . PHE A 1 97 ? -6.615 -5.395 -8.582 1.00 88.56 97 PHE A O 1
ATOM 788 N N . GLN A 1 98 ? -7.822 -6.961 -7.516 1.00 88.75 98 GLN A N 1
ATOM 789 C CA . GLN A 1 98 ? -7.701 -7.972 -8.572 1.00 88.75 98 GLN A CA 1
ATOM 790 C C . GLN A 1 98 ? -8.391 -7.545 -9.873 1.00 88.75 98 GLN A C 1
ATOM 792 O O . GLN A 1 98 ? -7.916 -7.884 -10.953 1.00 88.75 98 GLN A O 1
ATOM 797 N N . GLU A 1 99 ? -9.476 -6.779 -9.769 1.00 92.38 99 GLU A N 1
ATOM 798 C CA . GLU A 1 99 ? -10.207 -6.208 -10.905 1.00 92.38 99 GLU A CA 1
ATOM 799 C C . GLU A 1 99 ? -9.501 -4.988 -11.530 1.00 92.38 99 GLU A C 1
ATOM 801 O O . GLU A 1 99 ? -9.932 -4.503 -12.571 1.00 92.38 99 GLU A O 1
ATOM 806 N N . GLY A 1 100 ? -8.407 -4.499 -10.930 1.00 85.75 100 GLY A N 1
ATOM 807 C CA . GLY A 1 100 ? -7.673 -3.315 -11.393 1.00 85.75 100 GLY A CA 1
ATOM 808 C C . GLY A 1 100 ? -8.252 -1.980 -10.909 1.00 85.75 100 GLY A C 1
ATOM 809 O O . GLY A 1 100 ? -7.725 -0.924 -11.254 1.00 85.75 100 GLY A O 1
ATOM 810 N N . ASN A 1 101 ? -9.285 -2.014 -10.065 1.00 91.00 101 ASN A N 1
ATOM 811 C CA . ASN A 1 101 ? -9.921 -0.846 -9.451 1.00 91.00 101 ASN A CA 1
ATOM 812 C C . ASN A 1 101 ? -9.094 -0.377 -8.244 1.00 91.00 101 ASN A C 1
ATOM 814 O O . ASN A 1 101 ? -9.473 -0.540 -7.081 1.00 91.00 101 ASN A O 1
ATOM 818 N N . TYR A 1 102 ? -7.880 0.106 -8.514 1.00 86.69 102 TYR A N 1
ATOM 819 C CA . TYR A 1 102 ? -6.878 0.340 -7.477 1.00 86.69 102 TYR A CA 1
ATOM 820 C C . TYR A 1 102 ? -7.244 1.470 -6.506 1.00 86.69 102 TYR A C 1
ATOM 822 O O . TYR A 1 102 ? -6.908 1.388 -5.324 1.00 86.69 102 TYR A O 1
ATOM 830 N N . SER A 1 103 ? -7.921 2.516 -6.988 1.00 88.50 103 SER A N 1
ATOM 831 C CA . SER A 1 103 ? -8.329 3.648 -6.150 1.00 88.50 103 SER A CA 1
ATOM 832 C C . SER A 1 103 ? -9.405 3.222 -5.148 1.00 88.50 103 SER A C 1
ATOM 834 O O . SER A 1 103 ? -9.270 3.466 -3.950 1.00 88.50 103 SER A O 1
ATOM 836 N N . GLU A 1 104 ? -10.408 2.484 -5.620 1.00 93.25 104 GLU A N 1
ATOM 837 C CA . GLU A 1 104 ? -11.501 1.937 -4.819 1.00 93.25 104 GLU A CA 1
ATOM 838 C C . GLU A 1 104 ? -11.002 0.883 -3.826 1.00 93.25 104 GLU A C 1
ATOM 840 O O . GLU A 1 104 ? -11.467 0.833 -2.683 1.00 93.25 104 GLU A O 1
ATOM 845 N N . ALA A 1 105 ? -10.034 0.062 -4.247 1.00 93.38 105 ALA A N 1
ATOM 846 C CA . ALA A 1 105 ? -9.367 -0.900 -3.380 1.00 93.38 105 ALA A CA 1
ATOM 847 C C . ALA A 1 105 ? -8.645 -0.197 -2.225 1.00 93.38 105 ALA A C 1
ATOM 849 O O . ALA A 1 105 ? -8.816 -0.579 -1.067 1.00 93.38 105 ALA A O 1
ATOM 850 N N . LEU A 1 106 ? -7.873 0.854 -2.525 1.00 92.62 106 LEU A N 1
ATOM 851 C CA . LEU A 1 106 ? -7.143 1.617 -1.514 1.00 92.62 106 LEU A CA 1
ATOM 852 C C . LEU A 1 106 ? -8.100 2.310 -0.540 1.00 92.62 106 LEU A C 1
ATOM 854 O O . LEU A 1 106 ? -7.869 2.270 0.668 1.00 92.62 106 LEU A O 1
ATOM 858 N N . GLN A 1 107 ? -9.191 2.891 -1.042 1.00 94.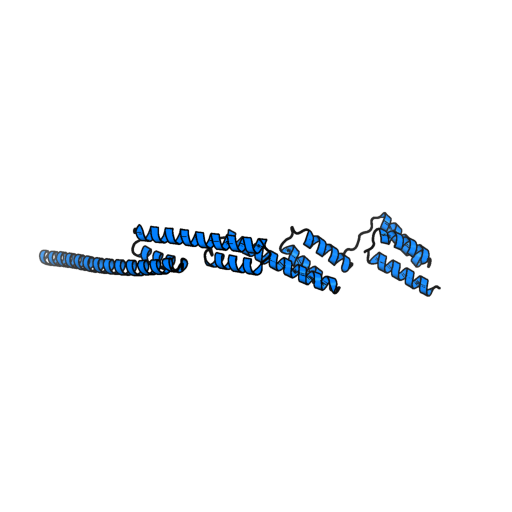50 107 GLN A N 1
ATOM 859 C CA . GLN A 1 107 ? -10.236 3.478 -0.207 1.00 94.50 107 GLN A CA 1
ATOM 860 C C . GLN A 1 107 ? -10.856 2.434 0.734 1.00 94.50 107 GLN A C 1
ATOM 862 O O . GLN A 1 107 ? -10.865 2.631 1.947 1.00 94.50 107 GLN A O 1
ATOM 867 N N . THR A 1 108 ? -11.303 1.295 0.200 1.00 96.56 108 THR A N 1
ATOM 868 C CA . THR A 1 108 ? -11.970 0.246 0.991 1.00 96.56 108 THR A CA 1
ATOM 869 C C . THR A 1 108 ? -11.035 -0.364 2.042 1.00 96.56 108 THR A C 1
ATOM 871 O O . THR A 1 108 ? -11.452 -0.636 3.168 1.00 96.56 108 THR A O 1
ATOM 874 N N . LEU A 1 109 ? -9.753 -0.564 1.717 1.00 95.31 109 LEU A N 1
ATOM 875 C CA . LEU A 1 109 ? -8.770 -1.027 2.701 1.00 95.31 109 LEU A CA 1
ATOM 876 C C . LEU A 1 109 ? -8.456 0.046 3.752 1.00 95.31 109 LEU A C 1
ATOM 878 O O . LEU A 1 109 ? -8.239 -0.291 4.912 1.00 95.31 109 LEU A O 1
ATOM 882 N N . SER A 1 110 ? -8.486 1.328 3.385 1.00 94.19 110 SER A N 1
ATOM 883 C CA . SER A 1 110 ? -8.310 2.428 4.343 1.00 94.19 110 SER A CA 1
ATOM 884 C C . SER A 1 110 ? -9.479 2.502 5.331 1.00 94.19 110 SER A C 1
ATOM 886 O O . SER A 1 110 ? -9.255 2.698 6.521 1.00 94.19 110 SER A O 1
ATOM 888 N N . GLU A 1 111 ? -10.712 2.261 4.875 1.00 95.12 111 GLU A N 1
ATOM 889 C CA . GLU A 1 111 ? -11.885 2.106 5.750 1.00 95.12 111 GLU A CA 1
ATOM 890 C C . GLU A 1 111 ? -11.704 0.937 6.732 1.00 95.12 111 GLU A C 1
ATOM 892 O O . GLU A 1 111 ? -11.991 1.073 7.921 1.00 95.12 111 GLU A O 1
ATOM 897 N N . ALA A 1 112 ? -11.162 -0.195 6.268 1.00 95.75 112 ALA A N 1
ATOM 898 C CA . ALA A 1 112 ? -10.828 -1.317 7.145 1.00 95.75 112 ALA A CA 1
ATOM 899 C C . ALA A 1 112 ? -9.755 -0.941 8.184 1.00 95.75 112 ALA A C 1
ATOM 901 O O . ALA A 1 112 ? -9.845 -1.361 9.336 1.00 95.75 112 ALA A O 1
ATOM 902 N N . LEU A 1 113 ? -8.762 -0.131 7.800 1.00 95.06 113 LEU A N 1
ATOM 903 C CA . LEU A 1 113 ? -7.684 0.306 8.689 1.00 95.06 113 LEU A CA 1
ATOM 904 C C . LEU A 1 113 ? -8.178 1.267 9.773 1.00 95.06 113 LEU A C 1
ATOM 906 O O . LEU A 1 113 ? -7.689 1.205 10.894 1.00 95.06 113 LEU A O 1
ATOM 910 N N . VAL A 1 114 ? -9.167 2.116 9.478 1.00 93.94 114 VAL A N 1
ATOM 911 C CA . VAL A 1 114 ? -9.811 2.966 10.497 1.00 93.94 114 VAL A CA 1
ATOM 912 C C . VAL A 1 114 ? -10.438 2.114 11.606 1.00 93.94 114 VAL A C 1
ATOM 914 O O . VAL A 1 114 ? -10.390 2.489 12.774 1.00 93.94 114 VAL A O 1
ATOM 917 N N . LEU A 1 115 ? -10.994 0.954 11.250 1.00 92.88 115 LEU A N 1
ATOM 918 C CA . LEU A 1 115 ? -11.617 0.018 12.187 1.00 92.88 115 LEU A CA 1
ATOM 919 C C . LEU A 1 115 ? -10.609 -0.890 12.911 1.00 92.88 115 LEU A C 1
ATOM 921 O O . LEU A 1 115 ? -10.880 -1.333 14.025 1.00 92.88 115 LEU A O 1
ATOM 925 N N . ALA A 1 116 ? -9.457 -1.163 12.295 1.00 92.94 116 ALA A N 1
ATOM 926 C CA . ALA A 1 116 ? -8.376 -1.972 12.857 1.00 92.94 116 ALA A CA 1
ATOM 927 C C . ALA A 1 116 ? -7.018 -1.251 12.737 1.00 92.94 116 ALA A C 1
ATOM 929 O O . ALA A 1 116 ? -6.127 -1.716 12.017 1.00 92.94 116 ALA A O 1
ATOM 930 N N . PRO A 1 117 ? -6.824 -0.123 13.449 1.00 91.50 117 PRO A N 1
ATOM 931 C CA . PRO A 1 117 ? -5.642 0.724 13.290 1.00 91.50 117 PRO A CA 1
ATOM 932 C C . PRO A 1 117 ? -4.352 0.050 13.752 1.00 91.50 117 PRO A C 1
ATOM 934 O O . PRO A 1 117 ? -3.276 0.498 13.375 1.00 91.50 117 PRO A O 1
ATOM 937 N N . GLU A 1 118 ? -4.433 -1.027 14.532 1.00 90.88 118 GLU A N 1
ATOM 938 C CA . GLU A 1 118 ? -3.275 -1.766 15.036 1.00 90.88 118 GLU A CA 1
ATOM 939 C C . GLU A 1 118 ? -2.956 -3.039 14.244 1.00 90.88 118 GLU A C 1
ATOM 941 O O . GLU A 1 118 ? -2.011 -3.733 14.600 1.00 90.88 118 GLU A O 1
ATOM 946 N N . ASP A 1 119 ? -3.677 -3.350 13.157 1.00 91.69 119 ASP A N 1
ATOM 947 C CA . ASP A 1 119 ? -3.377 -4.529 12.334 1.00 91.69 119 ASP A CA 1
ATOM 948 C C . ASP A 1 119 ? -2.137 -4.276 11.444 1.00 91.69 119 ASP A C 1
ATOM 950 O O . ASP A 1 119 ? -2.221 -3.535 10.454 1.00 91.69 119 ASP A O 1
ATOM 954 N N . PRO A 1 120 ? -0.971 -4.890 11.745 1.00 92.25 120 PRO A N 1
ATOM 955 C CA . PRO A 1 120 ? 0.237 -4.678 10.957 1.00 92.25 120 PRO A CA 1
ATOM 956 C C . PRO A 1 120 ? 0.114 -5.269 9.549 1.00 92.25 120 PRO A C 1
ATOM 958 O O . PRO A 1 120 ? 0.660 -4.706 8.603 1.00 92.25 120 PRO A O 1
ATOM 961 N N . LYS A 1 121 ? -0.638 -6.366 9.378 1.00 90.88 121 LYS A N 1
ATOM 962 C CA . LYS A 1 121 ? -0.809 -7.013 8.071 1.00 90.88 121 LYS A CA 1
ATOM 963 C C . LYS A 1 121 ? -1.618 -6.123 7.140 1.00 90.88 121 LYS A C 1
ATOM 965 O O . LYS A 1 121 ? -1.272 -5.999 5.969 1.00 90.88 121 LYS A O 1
ATOM 970 N N . LEU A 1 122 ? -2.663 -5.484 7.664 1.00 91.75 122 LEU A N 1
ATOM 971 C CA . LEU A 1 122 ? -3.478 -4.548 6.897 1.00 91.75 122 LEU A CA 1
ATOM 972 C C . LEU A 1 122 ? -2.684 -3.293 6.505 1.00 91.75 122 LEU A C 1
ATOM 974 O O . LEU A 1 122 ? -2.767 -2.854 5.358 1.00 91.75 122 LEU A O 1
ATOM 978 N N . LYS A 1 123 ? -1.863 -2.755 7.419 1.00 93.06 123 LYS A N 1
ATOM 979 C CA . LYS A 1 123 ? -0.941 -1.643 7.119 1.00 93.06 123 LYS A CA 1
ATOM 980 C C . LYS A 1 123 ? 0.024 -1.995 5.989 1.00 93.06 123 LYS A C 1
ATOM 982 O O . LYS A 1 123 ? 0.176 -1.210 5.050 1.00 93.06 123 LYS A O 1
ATOM 987 N N . ASP A 1 124 ? 0.654 -3.164 6.067 1.00 91.12 124 ASP A N 1
ATOM 988 C CA . ASP A 1 124 ? 1.589 -3.628 5.044 1.00 91.12 124 ASP A CA 1
ATOM 989 C C . ASP A 1 124 ? 0.890 -3.832 3.696 1.00 91.12 124 ASP A C 1
ATOM 991 O O . ASP A 1 124 ? 1.392 -3.378 2.669 1.00 91.12 124 ASP A O 1
ATOM 995 N N . GLU A 1 125 ? -0.305 -4.424 3.688 1.00 88.50 125 GLU A N 1
ATOM 996 C CA . GLU A 1 125 ? -1.088 -4.640 2.469 1.00 88.50 125 GLU A CA 1
ATOM 997 C C . GLU A 1 125 ? -1.474 -3.318 1.782 1.00 88.50 125 GLU A C 1
ATOM 999 O O . GLU A 1 125 ? -1.273 -3.164 0.574 1.00 88.50 125 GLU A O 1
ATOM 1004 N N . ILE A 1 126 ? -1.945 -2.328 2.549 1.00 91.12 126 ILE A N 1
ATOM 1005 C CA . ILE A 1 126 ? -2.250 -0.977 2.049 1.00 91.12 126 ILE A CA 1
ATOM 1006 C C . ILE A 1 126 ? -0.997 -0.309 1.486 1.00 91.12 126 ILE A C 1
ATOM 1008 O O . ILE A 1 126 ? -1.045 0.296 0.414 1.00 91.12 126 ILE A O 1
ATOM 1012 N N . LYS A 1 127 ? 0.141 -0.436 2.174 1.00 90.81 127 LYS A N 1
ATOM 1013 C CA . LYS A 1 127 ? 1.419 0.123 1.721 1.00 90.81 127 LYS A CA 1
ATOM 1014 C C . LYS A 1 127 ? 1.879 -0.518 0.413 1.00 90.81 127 LYS A C 1
ATOM 1016 O O . LYS A 1 127 ? 2.285 0.195 -0.504 1.00 90.81 127 LYS A O 1
ATOM 1021 N N . THR A 1 128 ? 1.796 -1.843 0.293 1.00 87.88 128 THR A N 1
ATOM 1022 C CA . THR A 1 128 ? 2.122 -2.561 -0.946 1.00 87.88 128 THR A CA 1
ATOM 1023 C C . THR A 1 128 ? 1.214 -2.120 -2.092 1.00 87.88 128 THR A C 1
ATOM 1025 O O . THR A 1 128 ? 1.700 -1.873 -3.198 1.00 87.88 128 THR A O 1
ATOM 1028 N N . LEU A 1 129 ? -0.086 -1.964 -1.832 1.00 87.31 129 LEU A N 1
ATOM 1029 C CA . LEU A 1 129 ? -1.045 -1.481 -2.820 1.00 87.31 129 LEU A CA 1
ATOM 1030 C C . LEU A 1 129 ? -0.733 -0.050 -3.275 1.00 87.31 129 LEU A C 1
ATOM 1032 O O . LEU A 1 129 ? -0.640 0.209 -4.475 1.00 87.31 129 LEU A O 1
ATOM 1036 N N . ALA A 1 130 ? -0.526 0.865 -2.328 1.00 89.19 130 ALA A N 1
ATOM 1037 C CA . ALA A 1 130 ? -0.190 2.256 -2.608 1.00 89.19 130 ALA A CA 1
ATOM 1038 C C . ALA A 1 130 ? 1.105 2.370 -3.425 1.00 89.19 130 ALA A C 1
ATOM 1040 O O . ALA A 1 130 ? 1.156 3.112 -4.407 1.00 89.19 130 ALA A O 1
ATOM 1041 N N . ASN A 1 131 ? 2.127 1.578 -3.082 1.00 90.44 131 ASN A N 1
ATOM 1042 C CA . ASN A 1 131 ? 3.360 1.500 -3.862 1.00 90.44 131 ASN A CA 1
ATOM 1043 C C . ASN A 1 131 ? 3.090 1.022 -5.290 1.00 90.44 131 ASN A C 1
ATOM 1045 O O . ASN A 1 131 ? 3.617 1.605 -6.229 1.00 90.44 131 ASN A O 1
ATOM 1049 N N . ARG A 1 132 ? 2.242 0.008 -5.484 1.00 87.50 132 ARG A N 1
ATOM 1050 C CA . ARG A 1 132 ? 1.923 -0.504 -6.823 1.00 87.50 132 ARG A CA 1
ATOM 1051 C C . ARG A 1 132 ? 1.207 0.530 -7.696 1.00 87.50 132 ARG A C 1
ATOM 1053 O O . ARG A 1 132 ? 1.558 0.660 -8.866 1.00 87.50 132 ARG A O 1
ATOM 1060 N N . ILE A 1 133 ? 0.273 1.294 -7.126 1.00 87.56 133 ILE A N 1
ATOM 1061 C CA . ILE A 1 133 ? -0.388 2.421 -7.810 1.00 87.56 133 ILE A CA 1
ATOM 1062 C C . ILE A 1 133 ? 0.647 3.467 -8.220 1.00 87.56 133 ILE A C 1
ATOM 1064 O O . ILE A 1 133 ? 0.687 3.900 -9.369 1.00 87.56 133 ILE A O 1
ATOM 1068 N N . LYS A 1 134 ? 1.522 3.841 -7.285 1.00 90.56 134 LYS A N 1
ATOM 1069 C CA . LYS A 1 134 ? 2.559 4.846 -7.514 1.00 90.56 134 LYS A CA 1
ATOM 1070 C C . LYS A 1 134 ? 3.558 4.411 -8.589 1.00 90.56 134 LYS A C 1
ATOM 1072 O O . LYS A 1 134 ? 3.896 5.200 -9.464 1.00 90.56 134 LYS A O 1
ATOM 1077 N N . ILE A 1 135 ? 3.976 3.145 -8.566 1.00 92.00 135 ILE A N 1
ATOM 1078 C CA . ILE A 1 135 ? 4.825 2.538 -9.598 1.00 92.00 135 ILE A CA 1
ATOM 1079 C C . ILE A 1 135 ? 4.145 2.619 -10.963 1.00 92.00 135 ILE A C 1
ATOM 1081 O O . ILE A 1 135 ? 4.790 3.010 -11.930 1.00 92.00 135 ILE A O 1
ATOM 1085 N N . GLN A 1 136 ? 2.855 2.287 -11.055 1.00 89.62 136 GLN A N 1
ATOM 1086 C CA . GLN A 1 136 ? 2.122 2.376 -12.317 1.00 89.62 136 GLN A CA 1
ATOM 1087 C C . GLN A 1 136 ? 2.078 3.818 -12.843 1.00 89.62 136 GLN A C 1
ATOM 1089 O O . GLN A 1 136 ? 2.391 4.041 -14.009 1.00 89.62 136 GLN A O 1
ATOM 1094 N N . GLN A 1 137 ? 1.782 4.796 -11.983 1.00 90.56 137 GLN A N 1
ATOM 1095 C CA . GLN A 1 137 ? 1.789 6.214 -12.358 1.00 90.56 137 GLN A CA 1
ATOM 1096 C C . GLN A 1 137 ? 3.167 6.674 -12.848 1.00 90.56 137 GLN A C 1
ATOM 1098 O O . GLN A 1 137 ? 3.265 7.360 -13.864 1.00 90.56 137 GLN A O 1
ATOM 1103 N N . TYR A 1 138 ? 4.240 6.275 -12.159 1.00 94.81 138 TYR A N 1
ATOM 1104 C CA . TYR A 1 138 ? 5.607 6.578 -12.584 1.00 94.81 138 TYR A CA 1
ATOM 1105 C C . TYR A 1 138 ? 5.947 5.937 -13.923 1.00 94.81 138 TYR A C 1
ATOM 1107 O O . TYR A 1 138 ? 6.543 6.599 -14.763 1.00 94.81 138 TYR A O 1
ATOM 1115 N N . VAL A 1 139 ? 5.535 4.690 -14.156 1.00 95.00 139 VAL A N 1
ATOM 1116 C CA . VAL A 1 139 ? 5.734 4.014 -15.444 1.00 95.00 139 VAL A CA 1
ATOM 1117 C C . VAL A 1 139 ? 4.983 4.725 -16.564 1.00 95.00 139 VAL A C 1
ATOM 1119 O O . VAL A 1 139 ? 5.575 4.975 -17.607 1.00 95.00 139 VAL A O 1
ATOM 1122 N N . GLU A 1 140 ? 3.714 5.078 -16.368 1.00 93.94 140 GLU A N 1
ATOM 1123 C CA . GLU A 1 140 ? 2.911 5.774 -17.382 1.00 93.94 140 GLU A CA 1
ATOM 1124 C C . GLU A 1 140 ? 3.511 7.142 -17.737 1.00 93.94 140 GLU A C 1
ATOM 1126 O O . GLU A 1 140 ? 3.703 7.446 -18.915 1.00 93.94 140 GLU A O 1
ATOM 1131 N N . GLN A 1 141 ? 3.893 7.936 -16.733 1.00 94.38 141 GLN A N 1
ATOM 1132 C CA . GLN A 1 141 ? 4.551 9.230 -16.945 1.00 94.38 141 GLN A CA 1
ATOM 1133 C C . GLN A 1 141 ? 5.928 9.081 -17.605 1.00 94.38 141 GLN A C 1
ATOM 1135 O O . GLN A 1 141 ? 6.277 9.845 -18.506 1.00 94.38 141 GLN A O 1
ATOM 1140 N N . ALA A 1 142 ? 6.717 8.089 -17.185 1.00 95.06 142 ALA A N 1
ATOM 1141 C CA . ALA A 1 142 ? 8.029 7.821 -17.759 1.00 95.06 142 ALA A CA 1
ATOM 1142 C C . ALA A 1 142 ? 7.934 7.392 -19.226 1.00 95.06 142 ALA A C 1
ATOM 1144 O O . ALA A 1 142 ? 8.749 7.829 -20.033 1.00 95.06 142 ALA A O 1
ATOM 1145 N N . LEU A 1 143 ? 6.930 6.588 -19.587 1.00 94.19 143 LEU A N 1
ATOM 1146 C CA . LEU A 1 143 ? 6.675 6.201 -20.975 1.00 94.19 143 LEU A CA 1
ATOM 1147 C C . LEU A 1 143 ? 6.295 7.410 -21.835 1.00 94.19 143 LEU A C 1
ATOM 1149 O O . LEU A 1 143 ? 6.866 7.584 -22.905 1.00 94.19 143 LEU A O 1
ATOM 1153 N N . GLN A 1 144 ? 5.433 8.304 -21.342 1.00 94.19 144 GLN A N 1
ATOM 1154 C CA . GLN A 1 144 ? 5.117 9.550 -22.054 1.00 94.19 144 GLN A CA 1
ATOM 1155 C C . GLN A 1 144 ? 6.365 10.412 -22.286 1.00 94.19 144 GLN A C 1
ATOM 1157 O O . GLN A 1 144 ? 6.581 10.926 -23.381 1.00 94.19 144 GLN A O 1
ATOM 1162 N N . LEU A 1 145 ? 7.219 10.560 -21.269 1.00 90.50 145 LEU A N 1
ATOM 1163 C CA . LEU A 1 145 ? 8.475 11.302 -21.394 1.00 90.50 145 LEU A CA 1
ATOM 1164 C C . LEU A 1 145 ? 9.466 10.618 -22.339 1.00 90.50 145 LEU A C 1
ATOM 1166 O O . LEU A 1 145 ? 10.168 11.304 -23.080 1.00 90.50 145 LEU A O 1
ATOM 1170 N N . TYR A 1 146 ? 9.514 9.286 -22.330 1.00 88.19 146 TYR A N 1
ATOM 1171 C CA . TYR A 1 146 ? 10.320 8.493 -23.251 1.00 88.19 146 TYR A CA 1
ATOM 1172 C C . TYR A 1 146 ? 9.888 8.733 -24.702 1.00 88.19 146 TYR A C 1
ATOM 1174 O O . TYR A 1 146 ? 10.738 9.021 -25.543 1.00 88.19 146 TYR A O 1
ATOM 1182 N N . ASP A 1 147 ? 8.583 8.703 -24.979 1.00 87.19 147 ASP A N 1
ATOM 1183 C CA . ASP A 1 147 ? 8.023 8.933 -26.317 1.00 87.19 147 ASP A CA 1
ATOM 1184 C C . ASP A 1 147 ? 8.269 10.366 -26.817 1.00 87.19 147 ASP A C 1
ATOM 1186 O O . ASP A 1 147 ? 8.442 10.598 -28.014 1.00 87.19 147 ASP A O 1
ATOM 1190 N N . LEU A 1 148 ? 8.357 11.332 -25.898 1.00 86.19 148 LEU A N 1
ATOM 1191 C CA . LEU A 1 148 ? 8.744 12.717 -26.185 1.00 86.19 148 LEU A CA 1
ATOM 1192 C C . LEU A 1 148 ? 10.265 12.910 -26.354 1.00 86.19 148 LEU A C 1
ATOM 1194 O O . LEU A 1 148 ? 10.712 14.025 -26.617 1.00 86.19 148 LEU A O 1
ATOM 1198 N N . GLY A 1 149 ? 11.075 11.858 -26.185 1.00 80.06 149 GLY A N 1
ATOM 1199 C CA . GLY A 1 149 ? 12.540 11.918 -26.251 1.00 80.06 149 GLY A CA 1
ATOM 1200 C C . GLY A 1 149 ? 13.212 12.508 -25.004 1.00 80.0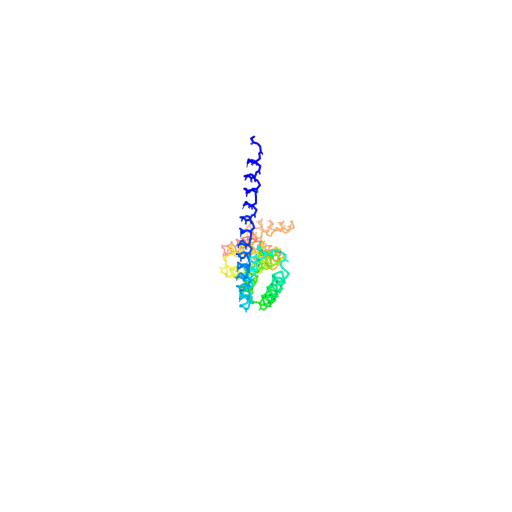6 149 GLY A C 1
ATOM 1201 O O . GLY A 1 149 ? 14.433 12.669 -24.970 1.00 80.06 149 GLY A O 1
ATOM 1202 N N . ASN A 1 150 ? 12.448 12.793 -23.945 1.00 85.62 150 ASN A N 1
ATOM 1203 C CA . ASN A 1 150 ? 12.936 13.318 -22.666 1.00 85.62 150 ASN A CA 1
ATOM 1204 C C . ASN A 1 150 ? 13.497 12.194 -21.783 1.00 85.62 150 ASN A C 1
ATOM 1206 O O . ASN A 1 150 ? 13.071 11.965 -20.647 1.00 85.62 150 ASN A O 1
ATOM 1210 N N . TYR A 1 151 ? 14.486 11.477 -22.309 1.00 83.31 151 TYR A N 1
ATOM 1211 C CA . TYR A 1 151 ? 14.955 10.229 -21.724 1.00 83.31 151 TYR A CA 1
ATOM 1212 C C . TYR A 1 151 ? 15.568 10.372 -20.321 1.00 83.31 151 TYR A C 1
ATOM 1214 O O . TYR A 1 151 ? 15.420 9.468 -19.508 1.00 83.31 151 TYR A O 1
ATOM 1222 N N . GLN A 1 152 ? 16.210 11.500 -19.993 1.00 83.12 152 GLN A N 1
ATOM 1223 C CA . GLN A 1 152 ? 16.767 11.730 -18.650 1.00 83.12 152 GLN A CA 1
ATOM 1224 C C . GLN A 1 152 ? 15.671 11.758 -17.572 1.00 83.12 152 GLN A C 1
ATOM 1226 O O . GLN A 1 152 ? 15.837 11.191 -16.492 1.00 83.12 152 GLN A O 1
ATOM 1231 N N . GLN A 1 153 ? 14.546 12.418 -17.863 1.00 87.69 153 GLN A N 1
ATOM 1232 C CA . GLN A 1 153 ? 13.412 12.505 -16.941 1.00 87.69 153 GLN A CA 1
ATOM 1233 C C . GLN A 1 153 ? 12.669 11.167 -16.865 1.00 87.69 153 GLN A C 1
ATOM 1235 O O . GLN A 1 153 ? 12.334 10.722 -15.768 1.00 87.69 153 GLN A O 1
ATOM 1240 N N . ALA A 1 154 ? 12.490 10.493 -18.007 1.00 92.12 154 ALA A N 1
ATOM 1241 C CA . ALA A 1 154 ? 11.936 9.142 -18.054 1.00 92.12 154 ALA A CA 1
ATOM 1242 C C . ALA A 1 154 ? 12.769 8.154 -17.220 1.00 92.12 154 ALA A C 1
ATOM 1244 O O . ALA A 1 154 ? 12.216 7.390 -16.431 1.00 92.12 154 ALA A O 1
ATOM 1245 N N . LEU A 1 155 ? 14.101 8.209 -17.340 1.00 91.25 155 LEU A N 1
ATOM 1246 C CA . LEU A 1 155 ? 15.016 7.343 -16.599 1.00 91.25 155 LEU A CA 1
ATOM 1247 C C . LEU A 1 155 ? 14.871 7.545 -15.091 1.00 91.25 155 LEU A C 1
ATOM 1249 O O . LEU A 1 155 ? 14.726 6.565 -14.367 1.00 91.25 155 LEU A O 1
ATOM 1253 N N . SER A 1 156 ? 14.846 8.801 -14.639 1.00 91.75 156 SER A N 1
ATOM 1254 C CA . SER A 1 156 ? 14.654 9.136 -13.224 1.00 91.75 156 SER A CA 1
ATOM 1255 C C . SER A 1 156 ? 13.368 8.515 -12.663 1.00 91.75 156 SER A C 1
ATOM 1257 O O . SER A 1 156 ? 13.395 7.844 -11.634 1.00 91.75 156 SER A O 1
ATOM 1259 N N . LEU A 1 157 ? 12.244 8.642 -13.378 1.00 94.75 157 LEU A N 1
ATOM 1260 C CA . LEU A 1 157 ? 10.971 8.054 -12.952 1.00 94.75 157 LEU A CA 1
ATOM 1261 C C . LEU A 1 157 ? 10.992 6.519 -12.942 1.00 94.75 157 LEU A C 1
ATOM 1263 O O . LEU A 1 157 ? 10.473 5.909 -12.004 1.00 94.75 157 LEU A O 1
ATOM 1267 N N . PHE A 1 158 ? 11.607 5.880 -13.942 1.00 95.31 158 PHE A N 1
ATOM 1268 C CA . PHE A 1 158 ? 11.761 4.425 -13.941 1.00 95.31 158 PHE A CA 1
ATOM 1269 C C . PHE A 1 158 ? 12.658 3.935 -12.797 1.00 95.31 158 PHE A C 1
ATOM 1271 O O . PHE A 1 158 ? 12.362 2.899 -12.202 1.00 95.31 158 PHE A O 1
ATOM 1278 N N . GLU A 1 159 ? 13.719 4.667 -12.453 1.00 91.88 159 GLU A N 1
ATOM 1279 C CA . GLU A 1 159 ? 14.598 4.347 -11.322 1.00 91.88 159 GLU A CA 1
ATOM 1280 C C . GLU A 1 159 ? 13.885 4.519 -9.976 1.00 91.88 159 GLU A C 1
ATOM 1282 O O . GLU A 1 159 ? 14.008 3.655 -9.108 1.00 91.88 159 GLU A O 1
ATOM 1287 N N . GLU A 1 160 ? 13.082 5.573 -9.807 1.00 94.12 160 GLU A N 1
ATOM 1288 C CA . GLU A 1 160 ? 12.243 5.752 -8.616 1.00 94.12 160 GLU A CA 1
ATOM 1289 C C . GLU A 1 160 ? 11.203 4.633 -8.478 1.00 94.12 160 GLU A C 1
ATOM 1291 O O . GLU A 1 160 ? 11.030 4.074 -7.394 1.00 94.12 160 GLU A O 1
ATOM 1296 N N . ALA A 1 161 ? 10.558 4.235 -9.578 1.00 94.69 161 ALA A N 1
ATOM 1297 C CA . ALA A 1 161 ? 9.664 3.081 -9.586 1.00 94.69 161 ALA A CA 1
ATOM 1298 C C . ALA A 1 161 ? 10.412 1.781 -9.232 1.00 94.69 161 ALA A C 1
ATOM 1300 O O . ALA A 1 161 ? 9.910 0.960 -8.462 1.00 94.69 161 ALA A O 1
ATOM 1301 N N . PHE A 1 162 ? 11.628 1.596 -9.754 1.00 93.50 162 PHE A N 1
ATOM 1302 C CA . PHE A 1 162 ? 12.445 0.408 -9.502 1.00 93.50 162 PHE A CA 1
ATOM 1303 C C . PHE A 1 162 ? 12.916 0.316 -8.049 1.00 93.50 162 PHE A C 1
ATOM 1305 O O . PHE A 1 162 ? 12.962 -0.777 -7.496 1.00 93.50 162 PHE A O 1
ATOM 1312 N N . LYS A 1 163 ? 13.200 1.442 -7.381 1.00 92.56 163 LYS A N 1
ATOM 1313 C CA . LYS A 1 163 ? 13.502 1.452 -5.937 1.00 92.56 163 LYS A CA 1
ATOM 1314 C C . LYS A 1 163 ? 12.335 0.925 -5.093 1.00 92.56 163 LYS A C 1
ATOM 1316 O O . LYS A 1 163 ? 12.573 0.345 -4.037 1.00 92.56 163 LYS A O 1
ATOM 1321 N N . MET A 1 164 ? 11.093 1.120 -5.543 1.00 91.06 164 MET A N 1
ATOM 1322 C CA . MET A 1 164 ? 9.892 0.651 -4.839 1.00 91.06 164 MET A CA 1
ATOM 1323 C C . MET A 1 164 ? 9.602 -0.836 -5.074 1.00 91.06 164 MET A C 1
ATOM 1325 O O . MET A 1 164 ? 9.082 -1.495 -4.175 1.00 91.06 164 MET A O 1
ATOM 1329 N N . ASP A 1 165 ? 9.950 -1.368 -6.249 1.00 89.12 165 ASP A N 1
ATOM 1330 C CA . ASP A 1 165 ? 9.886 -2.802 -6.558 1.00 89.12 165 ASP A CA 1
ATOM 1331 C C . ASP A 1 165 ? 11.134 -3.258 -7.341 1.00 89.12 165 ASP A C 1
ATOM 1333 O O . ASP A 1 165 ? 11.092 -3.402 -8.571 1.00 89.12 165 ASP A O 1
ATOM 1337 N N . PRO A 1 166 ? 12.253 -3.533 -6.638 1.00 89.75 166 PRO A N 1
ATOM 1338 C CA . PRO A 1 166 ? 13.506 -3.946 -7.277 1.00 89.75 166 PRO A CA 1
ATOM 1339 C C . PRO A 1 166 ? 13.423 -5.313 -7.967 1.00 89.75 166 PRO A C 1
ATOM 1341 O O . PRO A 1 166 ? 14.291 -5.675 -8.762 1.00 89.75 166 PRO A O 1
ATOM 1344 N N . SER A 1 167 ? 12.391 -6.102 -7.656 1.00 89.62 167 SER A N 1
ATOM 1345 C CA . SER A 1 167 ? 12.171 -7.426 -8.241 1.00 89.62 167 SER A CA 1
ATOM 1346 C C . SER A 1 167 ? 11.489 -7.363 -9.614 1.00 89.62 167 SER A C 1
ATOM 1348 O O . SER A 1 167 ? 11.462 -8.352 -10.356 1.00 89.62 167 SER A O 1
ATOM 1350 N N . ASN A 1 168 ? 10.969 -6.190 -9.989 1.00 88.88 168 ASN A N 1
ATOM 1351 C CA . ASN A 1 168 ? 10.216 -5.992 -11.214 1.00 88.88 168 ASN A CA 1
ATOM 1352 C C . ASN A 1 168 ? 11.120 -5.981 -12.453 1.00 88.88 168 ASN A C 1
ATOM 1354 O O . ASN A 1 168 ? 11.705 -4.964 -12.835 1.00 88.88 168 ASN A O 1
ATOM 1358 N N . LYS A 1 169 ? 11.177 -7.120 -13.148 1.00 91.19 169 LYS A N 1
ATOM 1359 C CA . LYS A 1 169 ? 11.957 -7.261 -14.388 1.00 91.19 169 LYS A CA 1
ATOM 1360 C C . LYS A 1 169 ? 11.547 -6.258 -15.474 1.00 91.19 169 LYS A C 1
ATOM 1362 O O . LYS A 1 169 ? 12.411 -5.797 -16.207 1.00 91.19 169 LYS A O 1
ATOM 1367 N N . ARG A 1 170 ? 10.265 -5.869 -15.550 1.00 90.38 170 ARG A N 1
ATOM 1368 C CA . ARG A 1 170 ? 9.799 -4.895 -16.555 1.00 90.38 170 ARG A CA 1
ATOM 1369 C C . ARG A 1 170 ? 10.383 -3.508 -16.311 1.00 90.38 170 ARG A C 1
ATOM 1371 O O . ARG A 1 170 ? 10.783 -2.855 -17.266 1.00 90.38 170 ARG A O 1
ATOM 1378 N N . LEU A 1 171 ? 10.464 -3.074 -15.051 1.00 93.12 171 LEU A N 1
ATOM 1379 C CA . LEU A 1 171 ? 11.098 -1.798 -14.698 1.00 93.12 171 LEU A CA 1
ATOM 1380 C C . LEU A 1 171 ? 12.577 -1.795 -15.086 1.00 93.12 171 LEU A C 1
ATOM 1382 O O . LEU A 1 171 ? 13.044 -0.833 -15.690 1.00 93.12 171 LEU A O 1
ATOM 1386 N N . LYS A 1 172 ? 13.286 -2.902 -14.837 1.00 90.12 172 LYS A N 1
ATOM 1387 C CA . LYS A 1 172 ? 14.669 -3.069 -15.298 1.00 90.12 172 LYS A CA 1
ATOM 1388 C C . LYS A 1 172 ? 14.776 -2.950 -16.823 1.00 90.12 172 LYS A C 1
ATOM 1390 O O . LYS A 1 172 ? 15.620 -2.210 -17.317 1.00 90.12 172 LYS A O 1
ATOM 1395 N N . ASP A 1 173 ? 13.893 -3.613 -17.568 1.00 90.19 173 ASP A N 1
ATOM 1396 C CA . ASP A 1 173 ? 13.883 -3.532 -19.032 1.00 90.19 173 ASP A CA 1
ATOM 1397 C C . ASP A 1 173 ? 13.599 -2.107 -19.540 1.00 90.19 173 ASP A C 1
ATOM 1399 O O . ASP A 1 173 ? 14.225 -1.670 -20.510 1.00 90.19 173 ASP A O 1
ATOM 1403 N N . TYR A 1 174 ? 12.690 -1.366 -18.895 1.00 92.56 174 TYR A N 1
ATOM 1404 C CA . TYR A 1 174 ? 12.421 0.038 -19.224 1.00 92.56 174 TYR A CA 1
ATOM 1405 C C . TYR A 1 174 ? 13.628 0.938 -18.958 1.00 92.56 174 TYR A C 1
ATOM 1407 O O . TYR A 1 174 ? 13.971 1.754 -19.815 1.00 92.56 174 TYR A O 1
ATOM 1415 N N . ILE A 1 175 ? 14.315 0.752 -17.828 1.00 90.50 175 ILE A N 1
ATOM 1416 C CA . ILE A 1 175 ? 15.557 1.468 -17.502 1.00 90.50 175 ILE A CA 1
ATOM 1417 C C . ILE A 1 175 ? 16.607 1.229 -18.591 1.00 90.50 175 ILE A C 1
ATOM 1419 O O . ILE A 1 175 ? 17.147 2.185 -19.143 1.00 90.50 175 ILE A O 1
ATOM 1423 N N . GLU A 1 176 ? 16.851 -0.026 -18.971 1.00 85.69 176 GLU A N 1
ATOM 1424 C CA . GLU A 1 176 ? 17.856 -0.363 -19.988 1.00 85.69 176 GLU A CA 1
ATOM 1425 C C . GLU A 1 176 ? 17.485 0.155 -21.386 1.00 85.69 176 GLU A C 1
ATOM 1427 O O . GLU A 1 176 ? 18.341 0.603 -22.150 1.00 85.69 176 GLU A O 1
ATOM 1432 N N . ARG A 1 177 ? 16.199 0.132 -21.757 1.00 85.75 177 ARG A N 1
ATOM 1433 C CA . ARG A 1 177 ? 15.717 0.764 -23.002 1.00 85.75 177 ARG A CA 1
ATOM 1434 C C . ARG A 1 177 ? 15.906 2.279 -22.976 1.00 85.75 177 ARG A C 1
ATOM 1436 O O . ARG A 1 177 ? 16.317 2.848 -23.984 1.00 85.75 177 ARG A O 1
ATOM 1443 N N . THR A 1 178 ? 15.653 2.912 -21.836 1.00 87.12 178 THR A N 1
ATOM 1444 C CA . THR A 1 178 ? 15.808 4.361 -21.660 1.00 87.12 178 THR A CA 1
ATOM 1445 C C . THR A 1 178 ? 17.272 4.773 -21.719 1.00 87.12 178 THR A C 1
ATOM 1447 O O . THR A 1 178 ? 17.619 5.653 -22.499 1.00 87.12 178 THR A O 1
ATOM 1450 N N . LYS A 1 179 ? 18.162 4.060 -21.020 1.00 81.44 179 LYS A N 1
ATOM 1451 C CA . LYS A 1 179 ? 19.615 4.278 -21.094 1.00 81.44 179 LYS A CA 1
ATOM 1452 C C . LYS A 1 179 ? 20.169 4.087 -22.508 1.00 81.44 179 LYS A C 1
ATOM 1454 O O . LYS A 1 179 ? 21.049 4.843 -22.919 1.00 81.44 179 LYS A O 1
ATOM 1459 N N . ARG A 1 180 ? 19.635 3.126 -23.275 1.00 75.69 180 ARG A N 1
ATOM 1460 C CA . ARG A 1 180 ? 19.950 2.972 -24.708 1.00 75.69 180 ARG A CA 1
ATOM 1461 C C . ARG A 1 180 ? 19.473 4.163 -25.537 1.00 75.69 180 ARG A C 1
ATOM 1463 O O . ARG A 1 180 ? 20.254 4.674 -26.328 1.00 75.69 180 ARG A O 1
ATOM 1470 N N . GLY A 1 181 ? 18.244 4.638 -25.318 1.00 73.50 181 GLY A N 1
ATOM 1471 C CA . GLY A 1 181 ? 17.713 5.846 -25.967 1.00 73.50 181 GLY A CA 1
ATOM 1472 C C . GLY A 1 181 ? 18.533 7.109 -25.672 1.00 73.50 181 GLY A C 1
ATOM 1473 O O . GLY A 1 181 ? 18.666 7.971 -26.533 1.00 73.50 181 GLY A O 1
ATOM 1474 N N . MET A 1 182 ? 19.158 7.181 -24.492 1.00 72.56 182 MET A N 1
ATOM 1475 C CA . MET A 1 182 ? 20.070 8.266 -24.099 1.00 72.56 182 MET A CA 1
ATOM 1476 C C . MET A 1 182 ? 21.485 8.149 -24.679 1.00 72.56 182 MET A C 1
ATOM 1478 O O . MET A 1 182 ? 22.256 9.101 -24.577 1.00 72.56 182 MET A O 1
ATOM 1482 N N . GLY A 1 183 ? 21.870 6.982 -25.206 1.00 65.44 183 GLY A N 1
ATOM 1483 C CA . GLY A 1 183 ? 23.264 6.686 -25.550 1.00 65.44 183 GLY A CA 1
ATOM 1484 C C . GLY A 1 183 ? 24.204 6.605 -24.335 1.00 65.44 183 GLY A C 1
ATOM 1485 O O . GLY A 1 183 ? 25.397 6.843 -24.486 1.00 65.44 183 GLY A O 1
ATOM 1486 N N . VAL A 1 184 ? 23.674 6.310 -23.137 1.00 54.56 184 VAL A N 1
ATOM 1487 C CA . VAL A 1 184 ? 24.426 6.238 -21.859 1.00 54.56 184 VAL A CA 1
ATOM 1488 C C . VAL A 1 184 ? 25.013 4.847 -21.602 1.00 54.56 184 VAL A C 1
ATOM 1490 O O . VAL A 1 184 ? 25.949 4.707 -20.821 1.00 54.56 184 VAL A O 1
ATOM 1493 N N . VAL A 1 185 ? 24.511 3.807 -22.274 1.00 52.81 185 VAL A N 1
ATOM 1494 C CA . VAL A 1 185 ? 25.177 2.498 -22.265 1.00 52.81 185 VAL A CA 1
ATOM 1495 C C . VAL A 1 185 ? 26.361 2.575 -23.222 1.00 52.81 185 VAL A C 1
ATOM 1497 O O . VAL A 1 185 ? 26.212 2.370 -24.427 1.00 52.81 185 VAL A O 1
ATOM 1500 N N . GLU A 1 186 ? 27.536 2.899 -22.693 1.00 54.47 186 GLU A N 1
ATOM 1501 C CA . GLU A 1 186 ? 28.784 2.728 -23.424 1.00 54.47 186 GLU A CA 1
ATOM 1502 C C . GLU A 1 186 ? 28.963 1.222 -23.642 1.00 54.47 186 GLU A C 1
ATOM 1504 O O . GLU A 1 186 ? 29.238 0.460 -22.718 1.00 54.47 186 GLU A O 1
ATOM 1509 N N . GLN A 1 187 ? 28.667 0.752 -24.855 1.00 59.66 187 GLN A N 1
ATOM 1510 C CA . GLN A 1 187 ? 28.914 -0.639 -25.204 1.00 59.66 187 GLN A CA 1
ATOM 1511 C C . GLN A 1 187 ? 30.428 -0.834 -25.263 1.00 59.66 187 GLN A C 1
ATOM 1513 O O . GLN A 1 187 ? 31.062 -0.465 -26.257 1.00 59.66 187 GLN A O 1
ATOM 1518 N N . GLU A 1 188 ? 31.001 -1.377 -24.189 1.00 65.12 188 GLU A N 1
ATOM 1519 C CA . GLU A 1 188 ? 32.391 -1.820 -24.181 1.00 65.12 188 GLU A CA 1
ATOM 1520 C C . GLU A 1 188 ? 32.579 -2.849 -25.301 1.00 65.12 188 GLU A C 1
ATOM 1522 O O . GLU A 1 188 ? 31.874 -3.859 -25.393 1.00 65.12 188 GLU A O 1
ATOM 1527 N N . MET A 1 189 ? 33.495 -2.538 -26.214 1.00 78.69 189 MET A N 1
ATOM 1528 C CA . MET A 1 189 ? 33.851 -3.423 -27.314 1.00 78.69 189 MET A CA 1
ATOM 1529 C C . MET A 1 189 ? 34.783 -4.507 -26.777 1.00 78.69 189 MET A C 1
ATOM 1531 O O . MET A 1 189 ? 35.678 -4.213 -25.990 1.00 78.69 189 MET A O 1
ATOM 1535 N N . ASP A 1 190 ? 34.626 -5.753 -27.227 1.00 85.81 190 ASP A N 1
ATOM 1536 C CA . ASP A 1 190 ? 35.672 -6.748 -26.973 1.00 85.81 190 ASP A CA 1
ATOM 1537 C C . ASP A 1 190 ? 37.003 -6.331 -27.627 1.00 85.81 190 ASP A C 1
ATOM 1539 O O . ASP A 1 190 ? 37.028 -5.538 -28.572 1.00 85.81 190 ASP A O 1
ATOM 1543 N N . GLN A 1 191 ? 38.115 -6.899 -27.147 1.00 81.44 191 GLN A N 1
ATOM 1544 C CA . GLN A 1 191 ? 39.468 -6.543 -27.599 1.00 81.44 191 GLN A CA 1
ATOM 1545 C C . GLN A 1 191 ? 39.642 -6.623 -29.124 1.00 81.44 191 GLN A C 1
ATOM 1547 O O . GLN A 1 191 ? 40.385 -5.837 -29.711 1.00 81.44 191 GLN A O 1
ATOM 1552 N N . GLU A 1 192 ? 38.965 -7.562 -29.786 1.00 88.12 192 GLU A N 1
ATOM 1553 C CA . GLU A 1 192 ? 39.063 -7.713 -31.236 1.00 88.12 192 GLU A CA 1
ATOM 1554 C C . GLU A 1 192 ? 38.288 -6.615 -31.967 1.00 88.12 192 GLU A C 1
ATOM 1556 O O . GLU A 1 192 ? 38.788 -5.986 -32.899 1.00 88.12 192 GLU A O 1
ATOM 1561 N N . SER A 1 193 ? 37.082 -6.326 -31.497 1.00 89.81 193 SER A N 1
ATOM 1562 C CA . SER A 1 193 ? 36.233 -5.255 -32.007 1.00 89.81 193 SER A CA 1
ATOM 1563 C C . SER A 1 193 ? 36.869 -3.879 -31.798 1.00 89.81 193 SER A C 1
ATOM 1565 O O . SER A 1 193 ? 36.758 -3.013 -32.665 1.00 89.81 193 SER A O 1
ATOM 1567 N N . GLU A 1 194 ? 37.599 -3.698 -30.698 1.00 87.56 194 GLU A N 1
ATOM 1568 C CA . GLU A 1 194 ? 38.363 -2.487 -30.415 1.00 87.56 194 GLU A CA 1
ATOM 1569 C C . GLU A 1 194 ? 39.579 -2.336 -31.337 1.00 87.56 194 GLU A C 1
ATOM 1571 O O . GLU A 1 194 ? 39.774 -1.268 -31.920 1.00 87.56 194 GLU A O 1
ATOM 1576 N N . ARG A 1 195 ? 40.341 -3.411 -31.589 1.00 90.00 195 ARG A N 1
ATOM 1577 C CA . ARG A 1 195 ? 41.416 -3.394 -32.600 1.00 90.00 195 ARG A CA 1
ATOM 1578 C C . ARG A 1 195 ? 40.893 -3.028 -33.985 1.00 90.00 195 ARG A C 1
ATOM 1580 O O . ARG A 1 195 ? 41.503 -2.226 -34.694 1.00 90.00 195 ARG A O 1
ATOM 1587 N N . ARG A 1 196 ? 39.743 -3.584 -34.371 1.00 93.00 196 ARG A N 1
ATOM 1588 C CA . ARG A 1 196 ? 39.080 -3.246 -35.636 1.00 93.00 196 ARG A CA 1
ATOM 1589 C C . ARG A 1 196 ? 38.615 -1.791 -35.661 1.00 93.00 196 ARG A C 1
ATOM 1591 O O . ARG A 1 196 ? 38.796 -1.129 -36.680 1.00 93.00 196 ARG A O 1
ATOM 1598 N N . TYR A 1 197 ? 38.073 -1.280 -34.556 1.00 91.50 197 TYR A N 1
ATOM 1599 C CA . TYR A 1 197 ? 37.680 0.122 -34.436 1.00 91.50 197 TYR A CA 1
ATOM 1600 C C . TYR A 1 197 ? 38.875 1.063 -34.638 1.00 91.50 197 TYR A C 1
ATOM 1602 O O . TYR A 1 197 ? 38.780 1.978 -35.458 1.00 91.50 197 TYR A O 1
ATOM 1610 N N . ILE A 1 198 ? 40.007 0.789 -33.975 1.00 92.94 198 ILE A N 1
ATOM 1611 C CA . ILE A 1 198 ? 41.260 1.552 -34.109 1.00 92.94 198 ILE A CA 1
ATOM 1612 C C . ILE A 1 198 ? 41.768 1.515 -35.554 1.00 92.94 198 ILE A C 1
ATOM 1614 O O . ILE A 1 198 ? 42.064 2.561 -36.120 1.00 92.94 198 ILE A O 1
ATOM 1618 N N . ARG A 1 199 ? 41.757 0.347 -36.210 1.00 93.81 199 ARG A N 1
ATOM 1619 C CA . ARG A 1 199 ? 42.116 0.246 -37.635 1.00 93.81 199 ARG A CA 1
ATOM 1620 C C . ARG A 1 199 ? 41.228 1.125 -38.525 1.00 93.81 199 ARG A C 1
ATOM 1622 O O . ARG A 1 199 ? 41.712 1.700 -39.498 1.00 93.81 199 ARG A O 1
ATOM 1629 N N . GLY A 1 200 ? 39.934 1.223 -38.214 1.00 94.81 200 GLY A N 1
ATOM 1630 C CA . GLY A 1 200 ? 39.025 2.151 -38.888 1.00 94.81 200 GLY A CA 1
ATOM 1631 C C . GLY A 1 200 ? 39.429 3.615 -38.679 1.00 94.81 200 GLY A C 1
ATOM 1632 O O . GLY A 1 200 ? 39.433 4.385 -39.638 1.00 94.81 200 GLY A O 1
ATOM 1633 N N . VAL A 1 201 ? 39.851 3.983 -37.464 1.00 94.25 201 VAL A N 1
ATOM 1634 C CA . VAL A 1 201 ? 40.372 5.326 -37.149 1.00 94.25 201 VAL A CA 1
ATOM 1635 C C . VAL A 1 201 ? 41.645 5.623 -37.943 1.00 94.25 201 VAL A C 1
ATOM 1637 O O . VAL A 1 201 ? 41.727 6.683 -38.561 1.00 94.25 201 VAL A O 1
ATOM 1640 N N . ASP A 1 202 ? 42.593 4.687 -38.016 1.00 94.75 202 ASP A N 1
ATOM 1641 C CA . ASP A 1 202 ? 43.835 4.860 -38.782 1.00 94.75 202 ASP A CA 1
ATOM 1642 C C . ASP A 1 202 ? 43.556 5.098 -40.274 1.00 94.75 202 ASP A C 1
ATOM 1644 O O . ASP A 1 202 ? 44.123 6.000 -40.894 1.00 94.75 202 ASP A O 1
ATOM 1648 N N . LEU A 1 203 ? 42.631 4.327 -40.856 1.00 94.19 203 LEU A N 1
ATOM 1649 C CA . LEU A 1 203 ? 42.202 4.503 -42.246 1.00 94.19 203 LEU A CA 1
ATOM 1650 C C . LEU A 1 203 ? 41.508 5.850 -42.465 1.00 94.19 203 LEU A C 1
ATOM 1652 O O . LEU A 1 203 ? 41.742 6.503 -43.483 1.00 94.19 203 LEU A O 1
ATOM 1656 N N . PHE A 1 204 ? 40.686 6.285 -41.510 1.00 94.31 204 PHE A N 1
ATOM 1657 C CA . PHE A 1 204 ? 40.027 7.585 -41.557 1.00 94.31 204 PHE A CA 1
ATOM 1658 C C . PHE A 1 204 ? 41.047 8.732 -41.522 1.00 94.31 204 PHE A C 1
ATOM 1660 O O . PHE A 1 204 ? 40.957 9.655 -42.331 1.00 94.31 204 PHE A O 1
ATOM 1667 N N . LEU A 1 205 ? 42.049 8.656 -40.642 1.00 91.75 205 LEU A N 1
ATOM 1668 C CA . LEU A 1 205 ? 43.128 9.646 -40.552 1.00 91.75 205 LEU A CA 1
ATOM 1669 C C . LEU A 1 205 ? 44.012 9.660 -41.806 1.00 91.75 205 LEU A C 1
ATOM 1671 O O . LEU A 1 205 ? 44.444 10.726 -42.235 1.00 91.75 205 LEU A O 1
ATOM 1675 N N . ALA A 1 206 ? 44.209 8.505 -42.445 1.00 93.25 206 ALA A N 1
ATOM 1676 C CA . ALA A 1 206 ? 44.901 8.384 -43.728 1.00 93.25 206 ALA A CA 1
ATOM 1677 C C . ALA A 1 206 ? 44.072 8.871 -44.939 1.00 93.25 206 ALA A C 1
ATOM 1679 O O . ALA A 1 206 ? 44.505 8.717 -46.080 1.00 93.25 206 ALA A O 1
ATOM 1680 N N . GLY A 1 207 ? 42.867 9.417 -44.727 1.00 91.50 207 GLY A N 1
ATOM 1681 C CA . GLY A 1 207 ? 41.980 9.900 -45.792 1.00 91.50 207 GLY A CA 1
ATOM 1682 C C . GLY A 1 207 ? 41.226 8.798 -46.546 1.00 91.50 207 GLY A C 1
ATOM 1683 O O . GLY A 1 207 ? 40.471 9.081 -47.475 1.00 91.50 207 GLY A O 1
ATOM 1684 N N . ARG A 1 208 ? 41.375 7.531 -46.142 1.00 95.31 208 ARG A N 1
ATOM 1685 C CA . ARG A 1 208 ? 40.710 6.360 -46.740 1.00 95.31 208 ARG A CA 1
ATOM 1686 C C . ARG A 1 208 ? 39.324 6.166 -46.125 1.00 95.31 208 ARG A C 1
ATOM 1688 O O . ARG A 1 208 ? 39.007 5.133 -45.534 1.00 95.31 208 ARG A O 1
ATOM 1695 N N . TYR A 1 209 ? 38.481 7.187 -46.262 1.00 93.88 209 TYR A N 1
ATOM 1696 C CA . TYR A 1 209 ? 37.201 7.287 -45.558 1.00 93.88 209 TYR A CA 1
ATOM 1697 C C . TYR A 1 209 ? 36.213 6.158 -45.893 1.00 93.88 209 TYR A C 1
ATOM 1699 O O . TYR A 1 209 ? 35.496 5.698 -45.010 1.00 93.88 209 TYR A O 1
ATOM 1707 N N . GLN A 1 210 ? 36.188 5.673 -47.140 1.00 93.75 210 GLN A N 1
ATOM 1708 C CA . GLN A 1 210 ? 35.286 4.587 -47.550 1.00 93.75 210 GLN A CA 1
ATOM 1709 C C . GLN A 1 210 ? 35.641 3.256 -46.874 1.00 93.75 210 GLN A C 1
ATOM 1711 O O . GLN A 1 210 ? 34.759 2.485 -46.509 1.00 93.75 210 GLN A O 1
ATOM 1716 N N . GLU A 1 211 ? 36.931 2.991 -46.680 1.00 92.94 211 GLU A N 1
ATOM 1717 C CA . GLU A 1 211 ? 37.401 1.759 -46.046 1.00 92.94 211 GLU A CA 1
ATOM 1718 C C . GLU A 1 211 ? 37.206 1.803 -44.530 1.00 92.94 211 GLU A C 1
ATOM 1720 O O . GLU A 1 211 ? 36.767 0.812 -43.946 1.00 92.94 211 GLU A O 1
ATOM 1725 N N . ALA A 1 212 ? 37.440 2.966 -43.911 1.00 94.12 212 ALA A N 1
ATOM 1726 C CA . ALA A 1 212 ? 37.075 3.212 -42.518 1.00 94.12 212 ALA A CA 1
ATOM 1727 C C . ALA A 1 212 ? 35.569 3.000 -42.285 1.00 94.12 212 ALA A C 1
ATOM 1729 O O . ALA A 1 212 ? 35.177 2.285 -41.363 1.00 94.12 212 ALA A O 1
ATOM 1730 N N . LEU A 1 213 ? 34.729 3.544 -43.174 1.00 95.25 213 LEU A N 1
ATOM 1731 C CA . LEU A 1 213 ? 33.276 3.407 -43.103 1.00 95.25 213 LEU A CA 1
ATOM 1732 C C . LEU A 1 213 ? 32.823 1.946 -43.205 1.00 95.25 213 LEU A C 1
ATOM 1734 O O . LEU A 1 213 ? 31.947 1.534 -42.451 1.00 95.25 213 LEU A O 1
ATOM 1738 N N . ASN A 1 214 ? 33.430 1.148 -44.088 1.00 94.69 214 ASN A N 1
ATOM 1739 C CA . ASN A 1 214 ? 33.101 -0.274 -44.218 1.00 94.69 214 ASN A CA 1
ATOM 1740 C C . ASN A 1 214 ? 33.396 -1.048 -42.922 1.00 94.69 214 ASN A C 1
ATOM 1742 O O . ASN A 1 214 ? 32.586 -1.870 -42.500 1.00 94.69 214 ASN A O 1
ATOM 1746 N N . ILE A 1 215 ? 34.533 -0.769 -42.271 1.00 93.81 215 ILE A N 1
ATOM 1747 C CA . ILE A 1 215 ? 34.893 -1.405 -40.995 1.00 93.81 215 ILE A CA 1
ATOM 1748 C C . ILE A 1 215 ? 33.915 -0.997 -39.894 1.00 93.81 215 ILE A C 1
ATOM 1750 O O . ILE A 1 215 ? 33.444 -1.853 -39.145 1.00 93.81 215 ILE A O 1
ATOM 1754 N N . TRP A 1 216 ? 33.596 0.293 -39.789 1.00 94.19 216 TRP A N 1
ATOM 1755 C CA . TRP A 1 216 ? 32.696 0.772 -38.748 1.00 94.19 216 TRP A CA 1
ATOM 1756 C C . TRP A 1 216 ? 31.246 0.325 -38.957 1.00 94.19 216 TRP A C 1
ATOM 1758 O O . TRP A 1 216 ? 30.606 -0.026 -37.973 1.00 94.19 216 TRP A O 1
ATOM 1768 N N . LYS A 1 217 ? 30.754 0.226 -40.200 1.00 91.81 217 LYS A N 1
ATOM 1769 C CA . LYS A 1 217 ? 29.421 -0.334 -40.503 1.00 91.81 217 LYS A CA 1
ATOM 1770 C C . LYS A 1 217 ? 29.310 -1.828 -40.203 1.00 91.81 217 LYS A C 1
ATOM 1772 O O . LYS A 1 217 ? 28.247 -2.297 -39.815 1.00 91.81 217 LYS A O 1
ATOM 1777 N N . ASP A 1 218 ? 30.395 -2.585 -40.348 1.00 92.56 218 ASP A N 1
ATOM 1778 C CA . ASP A 1 218 ? 30.415 -3.984 -39.909 1.00 92.56 218 ASP A CA 1
ATOM 1779 C C . ASP A 1 218 ? 30.373 -4.086 -38.375 1.00 92.56 218 ASP A C 1
ATOM 1781 O O . ASP A 1 218 ? 29.592 -4.852 -37.813 1.00 92.56 218 ASP A O 1
ATOM 1785 N N . LEU A 1 219 ? 31.145 -3.243 -37.680 1.00 88.69 219 LEU A N 1
ATOM 1786 C CA . LEU A 1 219 ? 31.100 -3.155 -36.218 1.00 88.69 219 LEU A CA 1
ATOM 1787 C C . LEU A 1 219 ? 29.740 -2.661 -35.706 1.00 88.69 219 LEU A C 1
ATOM 1789 O O . LEU A 1 219 ? 29.316 -3.079 -34.632 1.00 88.69 219 LEU A O 1
ATOM 1793 N N . GLU A 1 220 ? 29.035 -1.829 -36.471 1.00 86.62 220 GLU A N 1
ATOM 1794 C CA . GLU A 1 220 ? 27.705 -1.316 -36.134 1.00 86.62 220 GLU A CA 1
ATOM 1795 C C . GLU A 1 220 ? 26.672 -2.441 -36.029 1.00 86.62 220 GLU A C 1
ATOM 1797 O O . GLU A 1 220 ? 25.777 -2.367 -35.197 1.00 86.62 220 GLU A O 1
ATOM 1802 N N . GLN A 1 221 ? 26.823 -3.539 -36.776 1.00 82.88 221 GLN A N 1
ATOM 1803 C CA . GLN A 1 221 ? 25.918 -4.687 -36.641 1.00 82.88 221 GLN A CA 1
ATOM 1804 C C . GLN A 1 221 ? 26.001 -5.332 -35.251 1.00 82.88 221 GLN A C 1
ATOM 1806 O O . GLN A 1 221 ? 25.006 -5.840 -34.734 1.00 82.88 221 GLN A O 1
ATOM 1811 N N . LYS A 1 222 ? 27.189 -5.301 -34.637 1.00 78.56 222 LYS A N 1
ATOM 1812 C CA . LYS A 1 222 ? 27.454 -5.878 -33.313 1.00 78.56 222 LYS A CA 1
ATOM 1813 C C . LYS A 1 222 ? 27.288 -4.858 -32.184 1.00 78.56 222 LYS A C 1
ATOM 1815 O O . LYS A 1 222 ? 26.874 -5.225 -31.086 1.00 78.56 222 LYS A O 1
ATOM 1820 N N . TYR A 1 223 ? 27.568 -3.588 -32.468 1.00 79.38 223 TYR A N 1
ATOM 1821 C CA . TYR A 1 223 ? 27.494 -2.471 -31.526 1.00 79.38 223 TYR A CA 1
ATOM 1822 C C . TYR A 1 223 ? 26.624 -1.323 -32.063 1.00 79.38 223 TYR A C 1
ATOM 1824 O O . TYR A 1 223 ? 27.103 -0.191 -32.183 1.00 79.38 223 TYR A O 1
ATOM 1832 N N . PRO A 1 224 ? 25.341 -1.574 -32.389 1.00 71.06 224 PRO A N 1
ATOM 1833 C CA . PRO A 1 224 ? 24.501 -0.599 -33.094 1.00 71.06 224 PRO A CA 1
ATOM 1834 C C . PRO A 1 224 ? 24.257 0.685 -32.295 1.00 71.06 224 PRO A C 1
ATOM 1836 O O . PRO A 1 224 ? 23.897 1.712 -32.863 1.00 71.06 224 PRO A O 1
ATOM 1839 N N . TYR A 1 225 ? 24.490 0.648 -30.980 1.00 67.06 225 TYR A N 1
ATOM 1840 C CA . TYR A 1 225 ? 24.218 1.751 -30.059 1.00 67.06 225 TYR A CA 1
ATOM 1841 C C . TYR A 1 225 ? 25.487 2.419 -29.515 1.00 67.06 225 TYR A C 1
ATOM 1843 O O . TYR A 1 225 ? 25.401 3.267 -28.630 1.00 67.06 225 TYR A O 1
ATOM 1851 N N . SER A 1 226 ? 26.674 2.050 -30.009 1.00 77.12 226 SER A N 1
ATOM 1852 C CA . SER A 1 226 ? 27.927 2.645 -29.544 1.00 77.12 226 SER A CA 1
ATOM 1853 C C . SER A 1 226 ? 28.052 4.094 -30.022 1.00 77.12 226 SER A C 1
ATOM 1855 O O . SER A 1 226 ? 28.241 4.353 -31.211 1.00 77.12 226 SER A O 1
ATOM 1857 N N . LYS A 1 227 ? 27.981 5.055 -29.089 1.00 73.00 227 LYS A N 1
ATOM 1858 C CA . LYS A 1 227 ? 28.073 6.491 -29.396 1.00 73.00 227 LYS A CA 1
ATOM 1859 C C . LYS A 1 227 ? 29.374 6.846 -30.128 1.00 73.00 227 LYS A C 1
ATOM 1861 O O . LYS A 1 227 ? 29.313 7.522 -31.151 1.00 73.00 227 LYS A O 1
ATOM 1866 N N . LYS A 1 228 ? 30.524 6.317 -29.676 1.00 82.19 228 LYS A N 1
ATOM 1867 C CA . LYS A 1 228 ? 31.823 6.532 -30.348 1.00 82.19 228 LYS A CA 1
ATOM 1868 C C . LYS A 1 228 ? 31.805 6.033 -31.797 1.00 82.19 228 LYS A C 1
ATOM 1870 O O . LYS A 1 228 ? 32.323 6.692 -32.692 1.00 82.19 228 LYS A O 1
ATOM 1875 N N . LEU A 1 229 ? 31.160 4.890 -32.036 1.00 85.44 229 LEU A N 1
ATOM 1876 C CA . LEU A 1 229 ? 31.060 4.280 -33.359 1.00 85.44 229 LEU A CA 1
ATOM 1877 C C . LEU A 1 229 ? 30.132 5.072 -34.287 1.00 85.44 229 LEU A C 1
ATOM 1879 O O . LEU A 1 229 ? 30.493 5.329 -35.431 1.00 85.44 229 LEU A O 1
ATOM 1883 N N . GLN A 1 230 ? 28.981 5.511 -33.779 1.00 82.88 230 GLN A N 1
ATOM 1884 C CA . GLN A 1 230 ? 28.024 6.337 -34.520 1.00 82.88 230 GLN A CA 1
ATOM 1885 C C . GLN A 1 230 ? 28.629 7.693 -34.920 1.00 82.88 230 GLN A C 1
ATOM 1887 O O . GLN A 1 230 ? 28.491 8.137 -36.062 1.00 82.88 230 GLN A O 1
ATOM 1892 N N . GLU A 1 231 ? 29.368 8.337 -34.012 1.00 84.25 231 GLU A N 1
ATOM 1893 C CA . GLU A 1 231 ? 30.090 9.583 -34.300 1.00 84.25 231 GLU A CA 1
ATOM 1894 C C . GLU A 1 231 ? 31.192 9.387 -35.355 1.00 84.25 231 GLU A C 1
ATOM 1896 O O . GLU A 1 231 ? 31.346 10.224 -36.253 1.00 84.25 231 GLU A O 1
ATOM 1901 N N . ALA A 1 232 ? 31.920 8.267 -35.296 1.00 88.25 232 ALA A N 1
ATOM 1902 C CA . ALA A 1 232 ? 32.944 7.913 -36.275 1.00 88.25 232 ALA A CA 1
ATOM 1903 C C . ALA A 1 232 ? 32.348 7.681 -37.679 1.00 88.25 232 ALA A C 1
ATOM 1905 O O . ALA A 1 232 ? 32.818 8.275 -38.653 1.00 88.25 232 ALA A O 1
ATOM 1906 N N . ILE A 1 233 ? 31.264 6.901 -37.782 1.00 92.12 233 ILE A N 1
ATOM 1907 C CA . ILE A 1 233 ? 30.530 6.649 -39.036 1.00 92.12 233 ILE A CA 1
ATOM 1908 C C . ILE A 1 233 ? 30.048 7.961 -39.650 1.00 92.12 233 ILE A C 1
ATOM 1910 O O . ILE A 1 233 ? 30.355 8.248 -40.809 1.00 92.12 233 ILE A O 1
ATOM 1914 N N . ARG A 1 234 ? 29.365 8.798 -38.861 1.00 91.69 234 ARG A N 1
ATOM 1915 C CA . ARG A 1 234 ? 28.871 10.103 -39.316 1.00 91.69 234 ARG A CA 1
ATOM 1916 C C . ARG A 1 234 ? 30.006 10.987 -39.834 1.00 91.69 234 ARG A C 1
ATOM 1918 O O . ARG A 1 234 ? 29.886 11.591 -40.898 1.00 91.69 234 ARG A O 1
ATOM 1925 N N . SER A 1 235 ? 31.127 11.022 -39.117 1.00 91.19 235 SER A N 1
ATOM 1926 C CA . SER A 1 235 ? 32.306 11.795 -39.516 1.00 91.19 235 SER A CA 1
ATOM 1927 C C . SER A 1 235 ? 32.911 11.297 -40.835 1.00 91.19 235 SER A C 1
ATOM 1929 O O . SER A 1 235 ? 33.299 12.114 -41.672 1.00 91.19 235 SER A O 1
ATOM 1931 N N . ALA A 1 236 ? 32.973 9.977 -41.060 1.00 92.31 236 ALA A N 1
ATOM 1932 C CA . ALA A 1 236 ? 33.393 9.384 -42.338 1.00 92.31 236 ALA A CA 1
ATOM 1933 C C . ALA A 1 236 ? 32.452 9.725 -43.490 1.00 92.31 236 ALA A C 1
ATOM 1935 O O . ALA A 1 236 ? 32.925 10.117 -44.559 1.00 92.31 236 ALA A O 1
ATOM 1936 N N . GLU A 1 237 ? 31.141 9.625 -43.283 1.00 93.12 237 GLU A N 1
ATOM 1937 C CA . GLU A 1 237 ? 30.154 9.961 -44.310 1.00 93.12 237 GLU A CA 1
ATOM 1938 C C . GLU A 1 237 ? 30.214 11.444 -44.698 1.00 93.12 237 GLU A C 1
ATOM 1940 O O . GLU A 1 237 ? 30.186 11.775 -45.886 1.00 93.12 237 GLU A O 1
ATOM 1945 N N . ASP A 1 238 ? 30.375 12.337 -43.720 1.00 93.62 238 ASP A N 1
ATOM 1946 C CA . ASP A 1 238 ? 30.512 13.774 -43.966 1.00 93.62 238 ASP A CA 1
ATOM 1947 C C . ASP A 1 238 ? 31.805 14.118 -44.716 1.00 93.62 238 ASP A C 1
ATOM 1949 O O . ASP A 1 238 ? 31.798 14.983 -45.596 1.00 93.62 238 ASP A O 1
ATOM 1953 N N . ARG A 1 239 ? 32.923 13.444 -44.412 1.00 90.81 239 ARG A N 1
ATOM 1954 C CA . ARG A 1 239 ? 34.186 13.631 -45.146 1.00 90.81 239 ARG A CA 1
ATOM 1955 C C . ARG A 1 239 ? 34.083 13.124 -46.582 1.00 90.81 239 ARG A C 1
ATOM 1957 O O . ARG A 1 239 ? 34.448 13.869 -47.484 1.00 90.81 239 ARG A O 1
ATOM 1964 N N . LEU A 1 240 ? 33.501 11.943 -46.806 1.00 89.75 240 LEU A N 1
ATOM 1965 C CA . LEU A 1 240 ? 33.284 11.384 -48.149 1.00 89.75 240 LEU A CA 1
ATOM 1966 C C . LEU A 1 240 ? 32.429 12.280 -49.041 1.00 89.75 240 LEU A C 1
ATOM 1968 O O . LEU A 1 240 ? 32.705 12.397 -50.233 1.00 89.75 240 LEU A O 1
ATOM 1972 N N . LYS A 1 241 ? 31.396 12.910 -48.473 1.00 89.44 241 LYS A N 1
ATOM 1973 C CA . LYS A 1 241 ? 30.548 13.865 -49.198 1.00 89.44 241 LYS A CA 1
ATOM 1974 C C . LYS A 1 241 ? 31.293 15.140 -49.591 1.00 89.44 241 LYS A C 1
ATOM 1976 O O . LYS A 1 241 ? 30.940 15.735 -50.595 1.00 89.44 241 LYS A O 1
ATOM 1981 N N . LYS A 1 242 ? 32.290 15.562 -48.806 1.00 84.38 242 LYS A N 1
ATOM 1982 C CA . LYS A 1 242 ? 33.089 16.774 -49.059 1.00 84.38 242 LYS A CA 1
ATOM 1983 C C . LYS A 1 242 ? 34.280 16.544 -49.989 1.00 84.38 242 LYS A C 1
ATOM 1985 O O . LYS A 1 242 ? 34.821 17.509 -50.512 1.00 84.38 242 LYS A O 1
ATOM 1990 N N . THR A 1 243 ? 34.726 15.298 -50.139 1.00 74.75 243 THR A N 1
ATOM 1991 C CA . THR A 1 243 ? 35.834 14.914 -51.031 1.00 74.75 243 THR A CA 1
ATOM 1992 C C . THR A 1 243 ? 35.379 14.421 -52.406 1.00 74.75 243 THR A C 1
ATOM 1994 O O . THR A 1 243 ? 36.227 14.062 -53.218 1.00 74.75 243 THR A O 1
ATOM 1997 N N . LYS A 1 244 ? 34.066 14.357 -52.648 1.00 58.03 244 LYS A N 1
ATOM 1998 C CA . LYS A 1 244 ? 33.461 14.182 -53.975 1.00 58.03 244 LYS A CA 1
ATOM 1999 C C . LYS A 1 244 ? 33.134 15.544 -54.567 1.00 58.03 244 LYS A C 1
ATOM 2001 O O . LYS A 1 244 ? 33.260 15.658 -55.802 1.00 58.03 244 LYS A O 1
#

Sequence (244 aa):
ENTNELIEKDLAQKQQEEIAKAVNKELEKENQTYMKLHFDKGTLFLQKNQFTDALVEFNLALERAPGSPVIKEAIATTERRLEAQVRVLVSKGRKQFQEGNYSEALQTLSEALVLAPEDPKLKDEIKTLANRIKIQQYVEQALQLYDLGNYQQALSLFEEAFKMDPSNKRLKDYIERTKRGMGVVEQEMDQESERRYIRGVDLFLAGRYQEALNIWKDLEQKYPYSKKLQEAIRSAEDRLKKTK

Radius of gyration: 40.12 Å; chains: 1; bounding box: 72×28×138 Å

Secondary structure (DSSP, 8-state):
-HHHHHHHHHHHHHHHHHHHHHHHHHHHHHHHHHHHHHHHHHHHHHHTT-HHHHHHHHHHHHHH-TT-HHHHHHHHHHHHHHHHHHHHHHHHHHHHHHTT-HHHHHHHHHHHHHH-TT-HHHHHHHHHHHHHHHHHHHHHHHHHHHHTT-HHHHHHHHHHHHHH-TT-HHHHHHHHHHHHHTT-S--PPPHHHHHHHHHHHHHHHTT-HHHHHHHHHHHHHH-TT-HHHHHHHHHHHHHHHH--

Foldseek 3Di:
DPPVVVVVVVVVVVVVVVVVVVVVVVVLVVLVVQLVVLQVQLVVCVVVLVLVSSLVSLVSSCVSPVPDPVSVVSNVVSVVSLVVQLVVLQVVLVVCVVVVVLVVSLVSLVVSCVSVVPDVVSVVVSVLSVLVVQLVVLQVVLVVCVVVLVLVSSLVSLVVNCVSPVVDVVSVVSNVVSCLSVLVPQPDDPPVLVVLLVVLVVCVVVVVLVVSLVSLVVSCVVVVSHPVSVVSNVVSVVSVVVVD